Protein 5B0H (pdb70)

Sequence (266 aa):
GPWANICAGKSSNEIRTCDRHGCGQYSAQRSQRPHQGVDVLCSAGSTVYAPF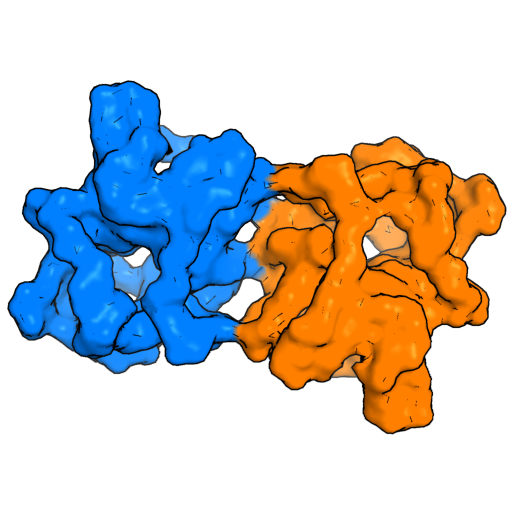TGMIVGQEKPYQNKNAINNGVRISGRGFCVKMFYIKPIKYKGPIKKGEKLGTLLPLQKVYPGIQSHVHIENCDSSDPTAYLGPWANICAGKSSNEIRTCDRHGCGQYSAQRSQRPHQGVDVLCSAGSTVYAPFTGMIVGQEKPYQNKNAINNGVRISGRGFCVKMFYIKPIKYKGPIKKGEKLGTLLPLQKVYPGIQSHVHIENCDSSDPTAYL

CATH classification: 2.70.70.10

Nearest PDB structures (foldseek):
  5b0h-assembly1_B  TM=1.002E+00  e=2.079E-26  Homo sapiens
  1qwy-assembly1_A  TM=6.256E-01  e=3.298E-04  Staphylococcus aureus subsp. aureus NCTC 8325
  4rnz-assembly1_A  TM=5.866E-01  e=7.724E-04  Helicobacter pylori 26695
  4rny-assembly1_A  TM=6.248E-01  e=7.060E-03  Helicobacter pylori 26695
  8kea-assembly1_C  TM=4.884E-01  e=1.852E-02  unclassified Caudoviricetes

InterPro domains:
  IPR008663 Leukocyte cell-derived chemotaxin 2 [PTHR11329] (1-151)
  IPR011055 Duplicated hybrid motif [G3DSA:2.70.70.10] (17-151)
  IPR016047 M23ase, beta-sheet core domain [PF01551] (52-140)
  IPR017381 Leukocyte cell-derived chemotaxin 2, chordata [PIRSF038085] (1-151)

Secondary structure (DSSP, 8-state):
--SPP-BTT-SS-PBP-EETTEE-STT---SSS---SEEEE--TT-EEE-SSSEEEEEE--S-SS--TT--EEEEEETTEEEEEESEEES-SSEEE-TTSEEEEE--HHHHSTTS--EEEEEETT----GGG-/--SPP-BTT-SS--B---BTTB--STT---SSS---SEEEE--TT-EEE-SSSEEEEEE--S-SS--TT--EEEEEETTEEEEEESEEES-SEEEE-TTSEEEEE--HHHHSTTSPPEEEEEETT----GGG-

Organism: Homo sapiens (NCBI:txid9606)

Structure (mmCIF, N/CA/C/O backbone):
data_5B0H
#
_entry.id   5B0H
#
_cell.length_a   59.415
_cell.length_b   63.514
_cell.length_c   63.976
_cell.angle_alpha   90.00
_cell.angle_beta   90.00
_cell.angle_gamma   90.00
#
_symmetry.space_group_name_H-M   'P 21 21 21'
#
loop_
_entity.id
_entity.type
_entity.pdbx_description
1 polymer 'Leukocyte cell-derived chemotaxin-2'
2 non-polymer 'ZINC ION'
3 non-polymer 'SULFATE ION'
4 water water
#
loop_
_atom_site.group_PDB
_atom_site.id
_atom_site.type_symbol
_atom_site.label_atom_id
_atom_site.label_alt_id
_atom_site.label_comp_id
_atom_site.label_asym_id
_atom_site.label_entity_id
_atom_site.label_seq_id
_atom_site.pdbx_PDB_ins_code
_atom_site.Cartn_x
_atom_site.Cartn_y
_atom_site.Cartn_z
_atom_site.occupancy
_atom_site.B_iso_or_equiv
_atom_site.auth_seq_id
_atom_site.auth_comp_id
_atom_site.auth_asym_id
_atom_site.auth_atom_id
_atom_site.pdbx_PDB_model_num
ATOM 1 N N . GLY A 1 3 ? 12.044 36.195 11.472 1.00 25.04 1 GLY A N 1
ATOM 2 C CA . GLY A 1 3 ? 11.162 37.132 10.742 1.00 20.20 1 GLY A CA 1
ATOM 3 C C . GLY A 1 3 ? 10.642 36.549 9.460 1.00 18.96 1 GLY A C 1
ATOM 4 O O . GLY A 1 3 ? 10.898 35.395 9.116 1.00 21.58 1 GLY A O 1
ATOM 5 N N . PRO A 1 4 ? 9.947 37.376 8.691 1.00 16.13 2 PRO A N 1
ATOM 6 C CA . PRO A 1 4 ? 9.232 36.939 7.539 1.00 16.19 2 PRO A CA 1
ATOM 7 C C . PRO A 1 4 ? 10.083 36.598 6.304 1.00 16.47 2 PRO A C 1
ATOM 8 O O . PRO A 1 4 ? 9.649 35.839 5.437 1.00 17.60 2 PRO A O 1
ATOM 12 N N . TRP A 1 5 ? 11.268 37.169 6.176 1.00 15.07 3 TRP A N 1
ATOM 13 C CA . TRP A 1 5 ? 11.995 36.961 4.930 1.00 14.03 3 TRP A CA 1
ATOM 14 C C . TRP A 1 5 ? 12.511 35.516 4.755 1.00 14.79 3 TRP A C 1
ATOM 15 O O . TRP A 1 5 ? 12.827 34.863 5.691 1.00 15.20 3 TRP A O 1
ATOM 26 N N . ALA A 1 6 ? 12.600 35.064 3.528 1.00 15.99 4 ALA A N 1
ATOM 27 C CA . ALA A 1 6 ? 13.270 33.796 3.191 1.00 16.63 4 ALA A CA 1
ATOM 28 C C . ALA A 1 6 ? 14.761 33.837 3.544 1.00 19.20 4 ALA A C 1
ATOM 29 O O . ALA A 1 6 ? 15.393 34.913 3.625 1.00 17.68 4 ALA A O 1
ATOM 31 N N . ASN A 1 7 ? 15.328 32.650 3.808 1.00 18.62 5 ASN A N 1
ATOM 32 C CA . ASN A 1 7 ? 16.776 32.555 3.918 1.00 19.64 5 ASN A CA 1
ATOM 33 C C . ASN A 1 7 ? 17.412 32.907 2.577 1.00 17.38 5 ASN A C 1
ATOM 34 O O . ASN A 1 7 ? 17.131 32.331 1.511 1.00 18.23 5 ASN A O 1
ATOM 39 N N . ILE A 1 8 ? 18.252 33.899 2.630 1.00 15.56 6 ILE A N 1
ATOM 40 C CA . ILE A 1 8 ? 18.782 34.564 1.485 1.00 16.77 6 ILE A CA 1
ATOM 41 C C . ILE A 1 8 ? 19.969 33.789 0.885 1.00 16.84 6 ILE A C 1
ATOM 42 O O . ILE A 1 8 ? 20.197 33.818 -0.286 1.00 18.11 6 ILE A O 1
ATOM 47 N N . CYS A 1 9 ? 20.735 33.106 1.696 1.00 20.25 7 CYS A N 1
ATOM 48 C CA . CYS A 1 9 ? 21.962 32.540 1.179 1.00 22.64 7 CYS A CA 1
ATOM 49 C C . CYS A 1 9 ? 21.875 31.042 1.043 1.00 25.00 7 CYS A C 1
ATOM 50 O O . CYS A 1 9 ? 21.608 30.350 2.045 1.00 24.22 7 CYS A O 1
ATOM 53 N N . ALA A 1 10 ? 22.132 30.562 -0.189 1.00 30.71 8 ALA A N 1
ATOM 54 C CA . ALA A 1 10 ? 21.982 29.128 -0.547 1.00 38.22 8 ALA A CA 1
ATOM 55 C C . ALA A 1 10 ? 22.443 28.130 0.541 1.00 43.30 8 ALA A C 1
ATOM 56 O O . ALA A 1 10 ? 21.745 27.148 0.825 1.00 49.50 8 ALA A O 1
ATOM 58 N N . GLY A 1 11 ? 23.577 28.380 1.172 1.00 44.44 9 GLY A N 1
ATOM 59 C CA . GLY A 1 11 ? 24.063 27.420 2.163 1.00 47.56 9 GLY A CA 1
ATOM 60 C C . GLY A 1 11 ? 23.557 27.501 3.577 1.00 48.97 9 GLY A C 1
ATOM 61 O O . GLY A 1 11 ? 24.163 26.891 4.476 1.00 50.62 9 GLY A O 1
ATOM 62 N N . LYS A 1 12 ? 22.468 28.231 3.814 1.00 54.31 10 LYS A N 1
ATOM 63 C CA . LYS A 1 12 ? 22.117 28.612 5.203 1.00 51.88 10 LYS A CA 1
ATOM 64 C C . LYS A 1 12 ? 20.734 28.150 5.696 1.00 49.64 10 LYS A C 1
ATOM 65 O O . LYS A 1 12 ? 19.776 28.069 4.926 1.00 44.85 10 LYS A O 1
ATOM 71 N N . SER A 1 13 ? 20.659 27.795 6.983 1.00 47.41 11 SER A N 1
ATOM 72 C CA . SER A 1 13 ? 19.377 27.424 7.610 1.00 46.07 11 SER A CA 1
ATOM 73 C C . SER A 1 13 ? 18.540 28.664 7.853 1.00 43.81 11 SER A C 1
ATOM 74 O O . SER A 1 13 ? 17.329 28.601 7.782 1.00 46.23 11 SER A O 1
ATOM 77 N N . SER A 1 14 ? 19.206 29.784 8.138 1.00 40.71 12 SER A N 1
ATOM 78 C CA . SER A 1 14 ? 18.563 31.043 8.483 1.00 40.90 12 SER A CA 1
ATOM 79 C C . SER A 1 14 ? 19.416 32.214 7.983 1.00 35.86 12 SER A C 1
ATOM 80 O O . SER A 1 14 ? 20.417 32.020 7.264 1.00 39.76 12 SER A O 1
ATOM 83 N N . ASN A 1 15 ? 18.995 33.417 8.335 1.00 28.55 13 ASN A N 1
ATOM 84 C CA . ASN A 1 15 ? 19.677 34.630 7.913 1.00 23.32 13 ASN A CA 1
ATOM 85 C C . ASN A 1 15 ? 20.559 35.132 9.060 1.00 24.03 13 ASN A C 1
ATOM 86 O O . ASN A 1 15 ? 20.207 36.048 9.758 1.00 28.34 13 ASN A O 1
ATOM 91 N N . GLU A 1 16 ? 21.734 34.552 9.230 1.00 22.68 14 GLU A N 1
ATOM 92 C CA . GLU A 1 16 ? 22.593 34.946 10.338 1.00 22.28 14 GLU A CA 1
ATOM 93 C C . GLU A 1 16 ? 23.365 36.183 9.971 1.00 18.50 14 GLU A C 1
ATOM 94 O O . GLU A 1 16 ? 23.701 36.376 8.828 1.00 17.34 14 GLU A O 1
ATOM 100 N N . ILE A 1 17 ? 23.631 37.024 10.955 1.00 15.74 15 ILE A N 1
ATOM 101 C CA . ILE A 1 17 ? 24.279 38.295 10.747 1.00 16.12 15 ILE A CA 1
ATOM 102 C C . ILE A 1 17 ? 25.807 38.313 11.077 1.00 16.62 15 ILE A C 1
ATOM 103 O O . ILE A 1 17 ? 26.267 37.724 12.079 1.00 14.90 15 ILE A O 1
ATOM 108 N N . ARG A 1 18 ? 26.574 39.005 10.221 1.00 14.42 16 ARG A N 1
ATOM 109 C CA . ARG A 1 18 ? 27.995 39.188 10.416 1.00 13.82 16 ARG A CA 1
ATOM 110 C C . ARG A 1 18 ? 28.265 39.815 11.790 1.00 15.94 16 ARG A C 1
ATOM 111 O O . ARG A 1 18 ? 27.634 40.795 12.205 1.00 15.46 16 ARG A O 1
ATOM 119 N N . THR A 1 19 ? 29.211 39.228 12.513 1.00 18.72 17 THR A N 1
ATOM 120 C CA . THR A 1 19 ? 29.605 39.786 13.788 1.00 18.19 17 THR A CA 1
ATOM 121 C C . THR A 1 19 ? 30.733 40.778 13.534 1.00 19.21 17 THR A C 1
ATOM 122 O O . THR A 1 19 ? 30.526 41.736 12.812 1.00 19.81 17 THR A O 1
ATOM 126 N N . CYS A 1 20 ? 31.910 40.546 14.131 1.00 18.17 18 CYS A N 1
ATOM 127 C CA . CYS A 1 20 ? 33.043 41.482 13.987 1.00 18.65 18 CYS A CA 1
ATOM 128 C C . CYS A 1 20 ? 34.265 40.746 13.468 1.00 16.43 18 CYS A C 1
ATOM 129 O O . CYS A 1 20 ? 34.565 39.633 13.891 1.00 18.62 18 CYS A O 1
ATOM 132 N N . ASP A 1 21 ? 34.861 41.300 12.425 1.00 16.78 19 ASP A N 1
ATOM 133 C CA . ASP A 1 21 ? 36.088 40.792 11.880 1.00 14.57 19 ASP A CA 1
ATOM 134 C C . ASP A 1 21 ? 37.097 41.942 11.765 1.00 14.60 19 ASP A C 1
ATOM 135 O O . ASP A 1 21 ? 36.796 43.071 12.201 1.00 16.67 19 ASP A O 1
ATOM 140 N N . ARG A 1 22 ? 38.252 41.696 11.151 1.00 15.43 20 ARG A N 1
ATOM 141 C CA . ARG A 1 22 ? 39.307 42.695 11.038 1.00 16.48 20 ARG A CA 1
ATOM 142 C C . ARG A 1 22 ? 38.900 43.965 10.246 1.00 15.61 20 ARG A C 1
ATOM 143 O O . ARG A 1 22 ? 39.505 45.014 10.400 1.00 14.38 20 ARG A O 1
ATOM 151 N N . HIS A 1 23 ? 37.883 43.853 9.381 1.00 14.87 21 HIS A N 1
ATOM 152 C CA . HIS A 1 23 ? 37.383 44.999 8.657 1.00 14.50 21 HIS A CA 1
ATOM 153 C C . HIS A 1 23 ? 36.313 45.861 9.349 1.00 16.84 21 HIS A C 1
ATOM 154 O O . HIS A 1 23 ? 36.160 47.027 8.979 1.00 17.48 21 HIS A O 1
ATOM 161 N N . GLY A 1 24 ? 35.580 45.270 10.285 1.00 18.10 22 GLY A N 1
ATOM 162 C CA . GLY A 1 24 ? 34.453 45.919 10.957 1.00 17.91 22 GLY A CA 1
ATOM 163 C C . GLY A 1 24 ? 33.392 44.916 11.403 1.00 16.63 22 GLY A C 1
ATOM 164 O O . GLY A 1 24 ? 33.630 43.697 11.397 1.00 16.05 22 GLY A O 1
ATOM 165 N N . CYS A 1 25 ? 32.211 45.438 11.793 1.00 16.08 23 CYS A N 1
ATOM 166 C CA . CYS A 1 25 ? 31.121 44.652 12.274 1.00 15.19 23 CYS A CA 1
ATOM 167 C C . CYS A 1 25 ? 29.864 44.767 11.371 1.00 14.29 23 CYS A C 1
ATOM 168 O O . CYS A 1 25 ? 29.675 45.744 10.668 1.00 13.75 23 CYS A O 1
ATOM 171 N N . GLY A 1 26 ? 29.020 43.764 11.414 1.00 14.33 24 GLY A N 1
ATOM 172 C CA . GLY A 1 26 ? 27.944 43.603 10.404 1.00 14.14 24 GLY A CA 1
ATOM 173 C C . GLY A 1 26 ? 26.567 44.095 10.803 1.00 14.87 24 GLY A C 1
ATOM 174 O O . GLY A 1 26 ? 25.651 44.081 10.010 1.00 12.03 24 GLY A O 1
ATOM 175 N N . GLN A 1 27 ? 26.389 44.442 12.078 1.00 15.89 25 GLN A N 1
ATOM 176 C CA . GLN A 1 27 ? 25.033 44.794 12.558 1.00 16.80 25 GLN A CA 1
ATOM 177 C C . GLN A 1 27 ? 24.619 46.141 12.026 1.00 14.49 25 GLN A C 1
ATOM 178 O O . GLN A 1 27 ? 25.459 47.004 11.667 1.00 12.04 25 GLN A O 1
ATOM 184 N N . TYR A 1 28 ? 23.294 46.381 12.007 1.00 13.54 26 TYR A N 1
ATOM 185 C CA . TYR A 1 28 ? 22.785 47.704 11.673 1.00 13.48 26 TYR A CA 1
ATOM 186 C C . TYR A 1 28 ? 23.399 48.734 12.591 1.00 13.97 26 TYR A C 1
ATOM 187 O O . TYR A 1 28 ? 23.519 48.484 13.770 1.00 15.57 26 TYR A O 1
ATOM 196 N N . SER A 1 29 ? 23.778 49.869 12.038 1.00 14.75 27 SER A N 1
ATOM 197 C CA . SER A 1 29 ? 24.417 51.016 12.695 1.00 15.76 27 SER A CA 1
ATOM 198 C C . SER A 1 29 ? 25.842 50.796 13.232 1.00 15.63 27 SER A C 1
ATOM 199 O O . SER A 1 29 ? 26.405 51.652 13.887 1.00 15.32 27 SER A O 1
ATOM 202 N N . ALA A 1 30 ? 26.414 49.638 12.950 1.00 15.86 28 ALA A N 1
ATOM 203 C CA . ALA A 1 30 ? 27.839 49.348 13.234 1.00 16.16 28 ALA A CA 1
ATOM 204 C C . ALA A 1 30 ? 28.759 50.519 12.845 1.00 14.99 28 ALA A C 1
ATOM 205 O O . ALA A 1 30 ? 28.510 51.333 11.948 1.00 14.38 28 ALA A O 1
ATOM 207 N N . GLN A 1 31 ? 29.815 50.643 13.627 1.00 17.13 29 GLN A N 1
ATOM 208 C CA . GLN A 1 31 ? 30.804 51.646 13.416 1.00 17.76 29 GLN A CA 1
ATOM 209 C C . GLN A 1 31 ? 31.422 51.508 12.009 1.00 18.72 29 GLN A C 1
ATOM 210 O O . GLN A 1 31 ? 31.727 50.401 11.570 1.00 17.25 29 GLN A O 1
ATOM 216 N N . ARG A 1 32 ? 31.417 52.627 11.289 1.00 18.14 30 ARG A N 1
ATOM 217 C CA . ARG A 1 32 ? 32.066 52.778 9.995 1.00 19.47 30 ARG A CA 1
ATOM 218 C C . ARG A 1 32 ? 32.764 54.119 10.041 1.00 21.04 30 ARG A C 1
ATOM 219 O O . ARG A 1 32 ? 32.466 54.924 10.906 1.00 23.09 30 ARG A O 1
ATOM 227 N N . SER A 1 33 ? 33.633 54.393 9.072 1.00 23.62 31 SER A N 1
ATOM 228 C CA . SER A 1 33 ? 34.300 55.678 9.011 1.00 23.91 31 SER A CA 1
ATOM 229 C C . SER A 1 33 ? 33.403 56.949 8.852 1.00 28.55 31 SER A C 1
ATOM 230 O O . SER A 1 33 ? 33.411 57.829 9.714 1.00 29.09 31 SER A O 1
ATOM 233 N N . GLN A 1 34 ? 32.669 57.207 7.806 1.00 29.71 32 GLN A N 1
ATOM 234 C CA . GLN A 1 34 ? 32.111 58.649 7.958 1.00 33.91 32 GLN A CA 1
ATOM 235 C C . GLN A 1 34 ? 30.818 58.678 8.850 1.00 32.42 32 GLN A C 1
ATOM 236 O O . GLN A 1 34 ? 30.414 59.674 9.492 1.00 31.71 32 GLN A O 1
ATOM 242 N N . ARG A 1 35 ? 30.161 57.544 8.850 1.00 29.02 33 ARG A N 1
ATOM 243 C CA . ARG A 1 35 ? 28.755 57.472 9.218 1.00 29.36 33 ARG A CA 1
ATOM 244 C C . ARG A 1 35 ? 28.491 56.012 9.517 1.00 23.86 33 ARG A C 1
ATOM 245 O O . ARG A 1 35 ? 29.175 55.135 8.966 1.00 21.64 33 ARG A O 1
ATOM 253 N N . PRO A 1 36 ? 27.463 55.724 10.336 1.00 19.28 34 PRO A N 1
ATOM 254 C CA . PRO A 1 36 ? 27.232 54.344 10.728 1.00 18.36 34 PRO A CA 1
ATOM 255 C C . PRO A 1 36 ? 26.805 53.486 9.558 1.00 15.11 34 PRO A C 1
ATOM 256 O O . PRO A 1 36 ? 26.284 53.992 8.540 1.00 15.42 34 PRO A O 1
ATOM 260 N N . HIS A 1 37 ? 27.032 52.193 9.706 1.00 14.46 35 HIS A N 1
ATOM 261 C CA . HIS A 1 37 ? 26.508 51.172 8.780 1.00 13.10 35 HIS A CA 1
ATOM 262 C C . HIS A 1 37 ? 24.997 51.333 8.573 1.00 13.20 35 HIS A C 1
ATOM 263 O O . HIS A 1 37 ? 24.249 51.281 9.542 1.00 11.91 35 HIS A O 1
ATOM 270 N N . GLN A 1 38 ? 24.563 51.458 7.310 1.00 13.80 36 GLN A N 1
ATOM 271 C CA . GLN A 1 38 ? 23.175 51.736 6.963 1.00 14.70 36 GLN A CA 1
ATOM 272 C C . GLN A 1 38 ? 22.317 50.479 6.666 1.00 12.27 36 GLN A C 1
ATOM 273 O O . GLN A 1 38 ? 21.166 50.588 6.376 1.00 12.65 36 GLN A O 1
ATOM 279 N N . GLY A 1 39 ? 22.913 49.296 6.697 1.00 11.30 37 GLY A N 1
ATOM 280 C CA . GLY A 1 39 ? 22.191 48.090 6.485 1.00 11.04 37 GLY A CA 1
ATOM 281 C C . GLY A 1 39 ? 22.646 47.015 7.410 1.00 11.62 37 GLY A C 1
ATOM 282 O O . GLY A 1 39 ? 23.171 47.310 8.506 1.00 12.53 37 GLY A O 1
ATOM 283 N N . VAL A 1 40 ? 22.370 45.781 7.029 1.00 11.07 38 VAL A N 1
ATOM 284 C CA . VAL A 1 40 ? 22.764 44.614 7.806 1.00 12.47 38 VAL A CA 1
ATOM 285 C C . VAL A 1 40 ? 23.483 43.641 6.885 1.00 12.12 38 VAL A C 1
ATOM 286 O O . VAL A 1 40 ? 23.096 43.443 5.763 1.00 13.26 38 VAL A O 1
ATOM 290 N N . ASP A 1 41 ? 24.562 43.054 7.385 1.00 11.95 39 ASP A N 1
ATOM 291 C CA . ASP A 1 41 ? 25.371 42.125 6.622 1.00 11.08 39 ASP A CA 1
ATOM 292 C C . ASP A 1 41 ? 25.000 40.699 6.989 1.00 11.93 39 ASP A C 1
ATOM 293 O O . ASP A 1 41 ? 25.255 40.248 8.133 1.00 11.76 39 ASP A O 1
ATOM 298 N N . VAL A 1 42 ? 24.345 40.009 6.032 1.00 12.22 40 VAL A N 1
ATOM 299 C CA . VAL A 1 42 ? 23.843 38.695 6.181 1.00 12.10 40 VAL A CA 1
ATOM 300 C C . VAL A 1 42 ? 24.882 37.672 5.686 1.00 12.35 40 VAL A C 1
ATOM 301 O O . VAL A 1 42 ? 25.260 37.671 4.496 1.00 12.31 40 VAL A O 1
ATOM 305 N N . LEU A 1 43 ? 25.336 36.818 6.577 1.00 13.42 41 LEU A N 1
ATOM 306 C CA . LEU A 1 43 ? 26.376 35.806 6.207 1.00 14.19 41 LEU A CA 1
ATOM 307 C C . LEU A 1 43 ? 26.040 34.989 4.960 1.00 13.60 41 LEU A C 1
ATOM 308 O O . LEU A 1 43 ? 24.928 34.516 4.780 1.00 12.69 41 LEU A O 1
ATOM 313 N N . CYS A 1 44 ? 27.032 34.833 4.068 1.00 14.20 42 CYS A N 1
ATOM 314 C CA . CYS A 1 44 ? 26.829 34.175 2.796 1.00 15.57 42 CYS A CA 1
ATOM 315 C C . CYS A 1 44 ? 28.224 33.919 2.167 1.00 14.60 42 CYS A C 1
ATOM 316 O O . CYS A 1 44 ? 29.028 34.814 2.078 1.00 14.19 42 CYS A O 1
ATOM 319 N N . SER A 1 45 ? 28.466 32.715 1.678 1.00 13.73 43 SER A N 1
ATOM 320 C CA . SER A 1 45 ? 29.770 32.349 1.120 1.00 12.93 43 SER A CA 1
ATOM 321 C C . SER A 1 45 ? 29.942 32.895 -0.304 1.00 13.08 43 SER A C 1
ATOM 322 O O . SER A 1 45 ? 29.027 32.813 -1.136 1.00 12.81 43 SER A O 1
ATOM 325 N N . ALA A 1 46 ? 31.099 33.498 -0.585 1.00 13.25 44 ALA A N 1
ATOM 326 C CA . ALA A 1 46 ? 31.398 33.967 -1.933 1.00 15.21 44 ALA A CA 1
ATOM 327 C C . ALA A 1 46 ? 31.130 32.878 -2.995 1.00 16.81 44 ALA A C 1
ATOM 328 O O . ALA A 1 46 ? 31.504 31.726 -2.814 1.00 18.02 44 ALA A O 1
ATOM 330 N N . GLY A 1 47 ? 30.497 33.253 -4.105 1.00 15.51 45 GLY A N 1
ATOM 331 C CA . GLY A 1 47 ? 30.085 32.337 -5.129 1.00 17.63 45 GLY A CA 1
ATOM 332 C C . GLY A 1 47 ? 28.738 31.665 -4.971 1.00 18.31 45 GLY A C 1
ATOM 333 O O . GLY A 1 47 ? 28.248 31.019 -5.910 1.00 17.92 45 GLY A O 1
ATOM 334 N N . SER A 1 48 ? 28.114 31.812 -3.789 1.00 18.41 46 SER A N 1
ATOM 335 C CA . SER A 1 48 ? 26.852 31.153 -3.503 1.00 19.39 46 SER A CA 1
ATOM 336 C C . SER A 1 48 ? 25.692 31.773 -4.244 1.00 18.67 46 SER A C 1
ATOM 337 O O . SER A 1 48 ? 25.658 32.991 -4.520 1.00 19.45 46 SER A O 1
ATOM 340 N N . THR A 1 49 ? 24.704 30.938 -4.545 1.00 18.31 47 THR A N 1
ATOM 341 C CA . THR A 1 49 ? 23.404 31.403 -4.979 1.00 17.88 47 THR A CA 1
ATOM 342 C C . THR A 1 49 ? 22.704 32.181 -3.850 1.00 17.83 47 THR A C 1
ATOM 343 O O . THR A 1 49 ? 22.698 31.774 -2.711 1.00 19.93 47 THR A O 1
ATOM 347 N N . VAL A 1 50 ? 22.140 33.342 -4.211 1.00 19.22 48 VAL A N 1
ATOM 348 C CA . VAL A 1 50 ? 21.346 34.163 -3.287 1.00 17.38 48 VAL A CA 1
ATOM 349 C C . VAL A 1 50 ? 19.891 34.120 -3.783 1.00 16.72 48 VAL A C 1
ATOM 350 O O . VAL A 1 50 ? 19.609 34.090 -4.957 1.00 16.38 48 VAL A O 1
ATOM 354 N N . TYR A 1 51 ? 18.975 34.081 -2.843 1.00 18.65 49 TYR A N 1
ATOM 355 C CA . TYR A 1 51 ? 17.567 33.979 -3.142 1.00 18.20 49 TYR A CA 1
ATOM 356 C C . TYR A 1 51 ? 16.789 35.188 -2.623 1.00 18.19 49 TYR A C 1
ATOM 357 O O . TYR A 1 51 ? 17.196 35.837 -1.628 1.00 17.27 49 TYR A O 1
ATOM 366 N N . ALA A 1 52 ? 15.696 35.496 -3.315 1.00 16.05 50 ALA A N 1
ATOM 367 C CA . ALA A 1 52 ? 14.868 36.634 -2.956 1.00 15.52 50 ALA A CA 1
ATOM 368 C C . ALA A 1 52 ? 14.280 36.510 -1.539 1.00 15.37 50 ALA A C 1
ATOM 369 O O . ALA A 1 52 ? 13.626 35.515 -1.212 1.00 14.42 50 ALA A O 1
ATOM 371 N N . PRO A 1 53 ? 14.453 37.574 -0.707 1.00 12.53 51 PRO A N 1
ATOM 372 C CA . PRO A 1 53 ? 13.862 37.489 0.652 1.00 12.08 51 PRO A CA 1
ATOM 373 C C . PRO A 1 53 ? 12.351 37.523 0.665 1.00 11.76 51 PRO A C 1
ATOM 374 O O . PRO A 1 53 ? 11.760 36.983 1.615 1.00 13.93 51 PRO A O 1
ATOM 378 N N . PHE A 1 54 ? 11.752 38.103 -0.360 1.00 12.39 52 PHE A N 1
ATOM 379 C CA . PHE A 1 54 ? 10.272 38.311 -0.445 1.00 12.50 52 PHE A CA 1
ATOM 380 C C . PHE A 1 54 ? 9.828 38.424 -1.874 1.00 12.95 52 PHE A C 1
ATOM 381 O O . PHE A 1 54 ? 10.647 38.637 -2.793 1.00 11.27 52 PHE A O 1
ATOM 389 N N . THR A 1 55 ? 8.502 38.256 -2.084 1.00 13.15 53 THR A N 1
ATOM 390 C CA . THR A 1 55 ? 7.922 38.382 -3.383 1.00 13.44 53 THR A CA 1
ATOM 391 C C . THR A 1 55 ? 7.741 39.839 -3.757 1.00 13.73 53 THR A C 1
ATOM 392 O O . THR A 1 55 ? 7.212 40.611 -2.979 1.00 13.22 53 THR A O 1
ATOM 396 N N . GLY A 1 56 ? 8.151 40.206 -4.961 1.00 13.54 54 GLY A N 1
ATOM 397 C CA . GLY A 1 56 ? 8.004 41.574 -5.441 1.00 13.46 54 GLY A CA 1
ATOM 398 C C . GLY A 1 56 ? 8.607 41.812 -6.789 1.00 14.41 54 GLY A C 1
ATOM 399 O O . GLY A 1 56 ? 8.746 40.888 -7.585 1.00 16.42 54 GLY A O 1
ATOM 400 N N . MET A 1 57 ? 8.967 43.043 -7.063 1.00 15.03 55 MET A N 1
ATOM 401 C CA . MET A 1 57 ? 9.451 43.432 -8.389 1.00 16.92 55 MET A CA 1
ATOM 402 C C . MET A 1 57 ? 10.890 43.913 -8.196 1.00 16.03 55 MET A C 1
ATOM 403 O O . MET A 1 57 ? 11.163 44.732 -7.303 1.00 14.38 55 MET A O 1
ATOM 408 N N . ILE A 1 58 ? 11.820 43.372 -8.976 1.00 15.26 56 ILE A N 1
ATOM 409 C CA . ILE A 1 58 ? 13.144 44.002 -9.096 1.00 14.31 56 ILE A CA 1
ATOM 410 C C . ILE A 1 58 ? 12.974 45.310 -9.812 1.00 14.59 56 ILE A C 1
ATOM 411 O O . ILE A 1 58 ? 12.614 45.328 -11.002 1.00 15.62 56 ILE A O 1
ATOM 416 N N . VAL A 1 59 ? 13.326 46.399 -9.115 1.00 13.49 57 VAL A N 1
ATOM 417 C CA . VAL A 1 59 ? 13.114 47.762 -9.509 1.00 16.36 57 VAL A CA 1
ATOM 418 C C . VAL A 1 59 ? 14.236 48.263 -10.468 1.00 16.27 57 VAL A C 1
ATOM 419 O O . VAL A 1 59 ? 14.015 49.071 -11.366 1.00 14.35 57 VAL A O 1
ATOM 423 N N . GLY A 1 60 ? 15.450 47.780 -10.276 1.00 14.14 58 GLY A N 1
ATOM 424 C CA . GLY A 1 60 ? 16.584 48.300 -11.017 1.00 14.46 58 GLY A CA 1
ATOM 425 C C . GLY A 1 60 ? 17.882 47.794 -10.462 1.00 15.01 58 GLY A C 1
ATOM 426 O O . GLY A 1 60 ? 17.928 47.348 -9.310 1.00 14.08 58 GLY A O 1
ATOM 427 N N . GLN A 1 61 ? 18.942 47.894 -11.263 1.00 14.25 59 GLN A N 1
ATOM 428 C CA . GLN A 1 61 ? 20.296 47.683 -10.743 1.00 15.08 59 GLN A CA 1
ATOM 429 C C . GLN A 1 61 ? 20.575 48.758 -9.696 1.00 13.34 59 GLN A C 1
ATOM 430 O O . GLN A 1 61 ? 20.146 49.890 -9.822 1.00 12.61 59 GLN A O 1
ATOM 436 N N . GLU A 1 62 ? 21.283 48.399 -8.636 1.00 13.01 60 GLU A N 1
ATOM 437 C CA . GLU A 1 62 ? 21.721 49.376 -7.707 1.00 13.43 60 GLU A CA 1
ATOM 438 C C . GLU A 1 62 ? 23.081 48.952 -7.210 1.00 12.86 60 GLU A C 1
ATOM 439 O O . GLU A 1 62 ? 23.208 47.973 -6.496 1.00 9.25 60 GLU A O 1
ATOM 445 N N . LYS A 1 63 ? 24.098 49.722 -7.588 1.00 13.42 61 LYS A N 1
ATOM 446 C CA . LYS A 1 63 ? 25.486 49.338 -7.212 1.00 14.39 61 LYS A CA 1
ATOM 447 C C . LYS A 1 63 ? 25.851 49.902 -5.873 1.00 12.67 61 LYS A C 1
ATOM 448 O O . LYS A 1 63 ? 25.477 51.014 -5.570 1.00 12.12 61 LYS A O 1
ATOM 454 N N . PRO A 1 64 ? 26.653 49.159 -5.081 1.00 12.16 62 PRO A N 1
ATOM 455 C CA . PRO A 1 64 ? 27.039 49.731 -3.815 1.00 13.05 62 PRO A CA 1
ATOM 456 C C . PRO A 1 64 ? 28.041 50.913 -3.925 1.00 13.22 62 PRO A C 1
ATOM 457 O O . PRO A 1 64 ? 28.063 51.732 -3.054 1.00 12.26 62 PRO A O 1
ATOM 461 N N . TYR A 1 65 ? 28.865 50.938 -4.956 1.00 14.03 63 TYR A N 1
ATOM 462 C CA . TYR A 1 65 ? 29.967 51.892 -5.029 1.00 14.83 63 TYR A CA 1
ATOM 463 C C . TYR A 1 65 ? 29.950 52.747 -6.319 1.00 16.38 63 TYR A C 1
ATOM 464 O O . TYR A 1 65 ? 29.481 52.320 -7.391 1.00 15.21 63 TYR A O 1
ATOM 473 N N . GLN A 1 66 ? 30.555 53.930 -6.201 1.00 16.70 64 GLN A N 1
ATOM 474 C CA . GLN A 1 66 ? 30.800 54.810 -7.322 1.00 19.98 64 GLN A CA 1
ATOM 475 C C . GLN A 1 66 ? 31.921 54.375 -8.282 1.00 22.86 64 GLN A C 1
ATOM 476 O O . GLN A 1 66 ? 31.996 54.825 -9.415 1.00 23.06 64 GLN A O 1
ATOM 482 N N . ASN A 1 67 ? 32.745 53.441 -7.846 1.00 20.93 65 ASN A N 1
ATOM 483 C CA . ASN A 1 67 ? 33.887 52.985 -8.629 1.00 21.88 65 ASN A CA 1
ATOM 484 C C . ASN A 1 67 ? 33.902 51.491 -8.803 1.00 19.56 65 ASN A C 1
ATOM 485 O O . ASN A 1 67 ? 33.405 50.770 -7.931 1.00 20.55 65 ASN A O 1
ATOM 490 N N . LYS A 1 68 ? 34.534 51.051 -9.877 1.00 19.23 66 LYS A N 1
ATOM 491 C CA . LYS A 1 68 ? 34.595 49.632 -10.241 1.00 21.10 66 LYS A CA 1
ATOM 492 C C . LYS A 1 68 ? 35.448 48.817 -9.250 1.00 19.48 66 LYS A C 1
ATOM 493 O O . LYS A 1 68 ? 36.574 49.242 -8.884 1.00 18.79 66 LYS A O 1
ATOM 499 N N . ASN A 1 69 ? 34.893 47.677 -8.834 1.00 15.50 67 ASN A N 1
ATOM 500 C CA . ASN A 1 69 ? 35.623 46.608 -8.097 1.00 14.81 67 ASN A CA 1
ATOM 501 C C . ASN A 1 69 ? 34.912 45.297 -8.333 1.00 14.77 67 ASN A C 1
ATOM 502 O O . ASN A 1 69 ? 33.828 45.295 -8.959 1.00 16.54 67 ASN A O 1
ATOM 507 N N . ALA A 1 70 ? 35.457 44.193 -7.839 1.00 13.40 68 ALA A N 1
ATOM 508 C CA . ALA A 1 70 ? 34.936 42.872 -8.100 1.00 12.39 68 ALA A CA 1
ATOM 509 C C . ALA A 1 70 ? 33.528 42.586 -7.538 1.00 11.06 68 ALA A C 1
ATOM 510 O O . ALA A 1 70 ? 32.878 41.626 -7.962 1.00 11.10 68 ALA A O 1
ATOM 512 N N . ILE A 1 71 ? 33.057 43.414 -6.625 1.00 11.14 69 ILE A N 1
ATOM 513 C CA . ILE A 1 71 ? 31.786 43.166 -5.934 1.00 10.40 69 ILE A CA 1
ATOM 514 C C . ILE A 1 71 ? 30.710 44.255 -6.187 1.00 11.08 69 ILE A C 1
ATOM 515 O O . ILE A 1 71 ? 29.644 44.309 -5.483 1.00 10.07 69 ILE A O 1
ATOM 520 N N . ASN A 1 72 ? 30.948 45.114 -7.193 1.00 11.49 70 ASN A N 1
ATOM 521 C CA . ASN A 1 72 ? 30.150 46.304 -7.357 1.00 11.03 70 ASN A CA 1
ATOM 522 C C . ASN A 1 72 ? 28.876 46.051 -8.232 1.00 11.55 70 ASN A C 1
ATOM 523 O O . ASN A 1 72 ? 28.757 46.516 -9.392 1.00 11.50 70 ASN A O 1
ATOM 528 N N . ASN A 1 73 ? 27.952 45.274 -7.697 1.00 10.41 71 ASN A N 1
ATOM 529 C CA . ASN A 1 73 ? 26.704 45.078 -8.359 1.00 11.37 71 ASN A CA 1
ATOM 530 C C . ASN A 1 73 ? 25.665 44.861 -7.246 1.00 11.20 71 ASN A C 1
ATOM 531 O O . ASN A 1 73 ? 26.022 44.659 -6.082 1.00 11.53 71 ASN A O 1
ATOM 536 N N . GLY A 1 74 ? 24.414 44.957 -7.634 1.00 10.05 72 GLY A N 1
ATOM 537 C CA . GLY A 1 74 ? 23.308 44.722 -6.76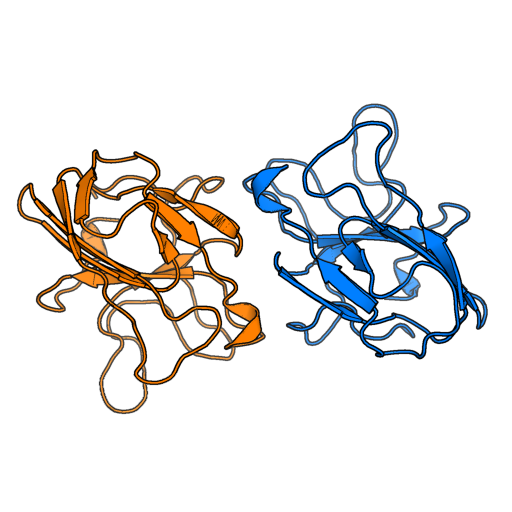7 1.00 10.63 72 GLY A CA 1
ATOM 538 C C . GLY A 1 74 ? 22.010 45.162 -7.369 1.00 10.74 72 GLY A C 1
ATOM 539 O O . GLY A 1 74 ? 21.969 45.618 -8.546 1.00 11.70 72 GLY A O 1
ATOM 540 N N . VAL A 1 75 ? 20.939 45.078 -6.573 1.00 11.49 73 VAL A N 1
ATOM 541 C CA . VAL A 1 75 ? 19.591 45.454 -7.060 1.00 11.37 73 VAL A CA 1
ATOM 542 C C . VAL A 1 75 ? 18.753 46.044 -5.964 1.00 10.85 73 VAL A C 1
ATOM 543 O O . VAL A 1 75 ? 19.052 45.866 -4.801 1.00 10.26 73 VAL A O 1
ATOM 547 N N . ARG A 1 76 ? 17.691 46.726 -6.391 1.00 10.11 74 ARG A N 1
ATOM 548 C CA . ARG A 1 76 ? 16.619 47.191 -5.543 1.00 10.39 74 ARG A CA 1
ATOM 549 C C . ARG A 1 76 ? 15.392 46.359 -5.858 1.00 9.82 74 ARG A C 1
ATOM 550 O O . ARG A 1 76 ? 15.113 46.081 -7.019 1.00 9.39 74 ARG A O 1
ATOM 558 N N . ILE A 1 77 ? 14.709 45.902 -4.818 1.00 10.78 75 ILE A N 1
ATOM 559 C CA . ILE A 1 77 ? 13.499 45.106 -4.940 1.00 10.25 75 ILE A CA 1
ATOM 560 C C . ILE A 1 77 ? 12.432 45.628 -3.984 1.00 10.68 75 ILE A C 1
ATOM 561 O O . ILE A 1 77 ? 12.736 46.036 -2.846 1.00 9.85 75 ILE A O 1
ATOM 566 N N . SER A 1 78 ? 11.196 45.689 -4.459 1.00 11.06 76 SER A N 1
ATOM 567 C CA . SER A 1 78 ? 10.087 46.185 -3.681 1.00 11.31 76 SER A CA 1
ATOM 568 C C . SER A 1 78 ? 8.854 45.369 -3.908 1.00 11.38 76 SER A C 1
ATOM 569 O O . SER A 1 78 ? 8.600 44.898 -5.034 1.00 10.84 76 SER A O 1
ATOM 572 N N . GLY A 1 79 ? 8.055 45.241 -2.848 1.00 12.04 77 GLY A N 1
ATOM 573 C CA . GLY A 1 79 ? 6.818 44.537 -2.910 1.00 12.61 77 GLY A CA 1
ATOM 574 C C . GLY A 1 79 ? 6.401 43.992 -1.580 1.00 13.43 77 GLY A C 1
ATOM 575 O O . GLY A 1 79 ? 7.199 43.882 -0.630 1.00 12.64 77 GLY A O 1
ATOM 576 N N . ARG A 1 80 ? 5.108 43.708 -1.456 1.00 13.46 78 ARG A N 1
ATOM 577 C CA . ARG A 1 80 ? 4.623 43.073 -0.229 1.00 15.68 78 ARG A CA 1
ATOM 578 C C . ARG A 1 80 ? 4.946 43.885 1.042 1.00 15.19 78 ARG A C 1
ATOM 579 O O . ARG A 1 80 ? 5.061 43.342 2.117 1.00 15.08 78 ARG A O 1
ATOM 587 N N . GLY A 1 81 ? 5.089 45.199 0.923 1.00 13.32 79 GLY A N 1
ATOM 588 C CA . GLY A 1 81 ? 5.346 45.991 2.107 1.00 13.80 79 GLY A CA 1
ATOM 589 C C . GLY A 1 81 ? 6.832 46.204 2.393 1.00 12.94 79 GLY A C 1
ATOM 590 O O . GLY A 1 81 ? 7.136 46.841 3.360 1.00 13.61 79 GLY A O 1
ATOM 591 N N . PHE A 1 82 ? 7.719 45.689 1.508 1.00 12.60 80 PHE A N 1
ATOM 592 C CA . PHE A 1 82 ? 9.195 45.715 1.694 1.00 11.22 80 PHE A CA 1
ATOM 593 C C . PHE A 1 82 ? 9.840 46.438 0.519 1.00 11.40 80 PHE A C 1
ATOM 594 O O . PHE A 1 82 ? 9.285 46.478 -0.619 1.00 11.22 80 PHE A O 1
ATOM 602 N N . CYS A 1 83 ? 10.940 47.102 0.809 1.00 11.23 81 CYS A N 1
ATOM 603 C CA . CYS A 1 83 ? 11.775 47.721 -0.225 1.00 11.63 81 CYS A CA 1
ATOM 604 C C . CYS A 1 83 ? 13.205 47.663 0.263 1.00 10.49 81 CYS A C 1
ATOM 605 O O . CYS A 1 83 ? 13.541 48.267 1.323 1.00 9.93 81 CYS A O 1
ATOM 608 N N . VAL A 1 84 ? 14.029 46.874 -0.456 1.00 10.59 82 VAL A N 1
ATOM 609 C CA . VAL A 1 84 ? 15.420 46.656 -0.068 1.00 10.39 82 VAL A CA 1
ATOM 610 C C . VAL A 1 84 ? 16.380 46.939 -1.206 1.00 10.82 82 VAL A C 1
ATOM 611 O O . VAL A 1 84 ? 15.979 46.867 -2.391 1.00 10.19 82 VAL A O 1
ATOM 615 N N . LYS A 1 85 ? 17.604 47.303 -0.841 1.00 10.26 83 LYS A N 1
ATOM 616 C CA . LYS A 1 85 ? 18.773 47.268 -1.745 1.00 10.79 83 LYS A CA 1
ATOM 617 C C . LYS A 1 85 ? 19.627 46.099 -1.259 1.00 10.33 83 LYS A C 1
ATOM 618 O O . LYS A 1 85 ? 19.868 45.941 -0.042 1.00 9.19 83 LYS A O 1
ATOM 624 N N . MET A 1 86 ? 20.070 45.266 -2.188 1.00 10.49 84 MET A N 1
ATOM 625 C CA . MET A 1 86 ? 20.897 44.104 -1.905 1.00 9.58 84 MET A CA 1
ATOM 626 C C . MET A 1 86 ? 22.192 44.216 -2.751 1.00 9.67 84 MET A C 1
ATOM 627 O O . MET A 1 86 ? 22.125 44.285 -3.976 1.00 9.84 84 MET A O 1
ATOM 632 N N . PHE A 1 87 ? 23.340 44.334 -2.072 1.00 10.36 85 PHE A N 1
ATOM 633 C CA . PHE A 1 87 ? 24.627 44.568 -2.705 1.00 10.54 85 PHE A CA 1
ATOM 634 C C . PHE A 1 87 ? 25.568 43.325 -2.676 1.00 10.35 85 PHE A C 1
ATOM 635 O O . PHE A 1 87 ? 25.457 42.536 -1.765 1.00 10.42 85 PHE A O 1
ATOM 643 N N . TYR A 1 88 ? 26.459 43.215 -3.669 1.00 9.61 86 TYR A N 1
ATOM 644 C CA . TYR A 1 88 ? 27.541 42.244 -3.832 1.00 9.91 86 TYR A CA 1
ATOM 645 C C . TYR A 1 88 ? 27.079 40.984 -4.525 1.00 11.44 86 TYR A C 1
ATOM 646 O O . TYR A 1 88 ? 27.692 39.945 -4.386 1.00 11.42 86 TYR A O 1
ATOM 655 N N . ILE A 1 89 ? 26.022 41.153 -5.331 1.00 13.15 87 ILE A N 1
ATOM 656 C CA . ILE A 1 89 ? 25.372 40.101 -6.092 1.00 14.19 87 ILE A CA 1
ATOM 657 C C . ILE A 1 89 ? 25.358 40.416 -7.574 1.00 13.84 87 ILE A C 1
ATOM 658 O O . ILE A 1 89 ? 25.064 41.497 -7.974 1.00 13.61 87 ILE A O 1
ATOM 663 N N . LYS A 1 90 ? 25.655 39.417 -8.404 1.00 15.64 88 LYS A N 1
ATOM 664 C CA . LYS A 1 90 ? 25.365 39.541 -9.809 1.00 17.70 88 LYS A CA 1
ATOM 665 C C . LYS A 1 90 ? 23.964 38.944 -9.968 1.00 17.13 88 LYS A C 1
ATOM 666 O O . LYS A 1 90 ? 23.787 37.766 -9.738 1.00 15.01 88 LYS A O 1
ATOM 672 N N . PRO A 1 91 ? 22.991 39.769 -10.355 1.00 18.08 89 PRO A N 1
ATOM 673 C CA . PRO A 1 91 ? 21.637 39.246 -10.431 1.00 19.16 89 PRO A CA 1
ATOM 674 C C . PRO A 1 91 ? 21.341 38.594 -11.771 1.00 19.55 89 PRO A C 1
ATOM 675 O O . PRO A 1 91 ? 22.035 38.848 -12.733 1.00 20.06 89 PRO A O 1
ATOM 679 N N . ILE A 1 92 ? 20.270 37.809 -11.791 1.00 25.51 90 ILE A N 1
ATOM 680 C CA . ILE A 1 92 ? 19.701 37.215 -13.024 1.00 24.35 90 ILE A CA 1
ATOM 681 C C . ILE A 1 92 ? 19.153 38.243 -13.974 1.00 25.57 90 ILE A C 1
ATOM 682 O O . ILE A 1 92 ? 19.197 38.073 -15.205 1.00 21.52 90 ILE A O 1
ATOM 687 N N . LYS A 1 93 ? 18.630 39.335 -13.430 1.00 20.83 91 LYS A N 1
ATOM 688 C CA . LYS A 1 93 ? 18.018 40.352 -14.237 1.00 21.78 91 LYS A CA 1
ATOM 689 C C . LYS A 1 93 ? 17.911 41.582 -13.382 1.00 19.99 91 LYS A C 1
ATOM 690 O O . LYS A 1 93 ? 18.020 41.471 -12.146 1.00 22.92 91 LYS A O 1
ATOM 696 N N . TYR A 1 94 ? 17.786 42.748 -14.013 1.00 21.14 92 TYR A N 1
ATOM 697 C CA . TYR A 1 94 ? 17.796 44.018 -13.296 1.00 22.09 92 TYR A CA 1
ATOM 698 C C . TYR A 1 94 ? 16.399 44.617 -13.161 1.00 22.64 92 TYR A C 1
ATOM 699 O O . TYR A 1 94 ? 16.247 45.658 -12.563 1.00 20.79 92 TYR A O 1
ATOM 708 N N . LYS A 1 95 ? 15.401 43.977 -13.745 1.00 22.23 93 LYS A N 1
ATOM 709 C CA . LYS A 1 95 ? 14.004 44.440 -13.657 1.00 22.39 93 LYS A CA 1
ATOM 710 C C . LYS A 1 95 ? 13.087 43.215 -13.836 1.00 21.93 93 LYS A C 1
ATOM 711 O O . LYS A 1 95 ? 13.502 42.221 -14.369 1.00 26.06 93 LYS A O 1
ATOM 717 N N . GLY A 1 96 ? 11.875 43.269 -13.293 1.00 19.73 94 GLY A N 1
ATOM 718 C CA . GLY A 1 96 ? 10.896 42.209 -13.459 1.00 20.95 94 GLY A CA 1
ATOM 719 C C . GLY A 1 96 ? 10.473 41.554 -12.178 1.00 18.14 94 GLY A C 1
ATOM 720 O O . GLY A 1 96 ? 11.131 41.758 -11.123 1.00 19.45 94 GLY A O 1
ATOM 721 N N . PRO A 1 97 ? 9.434 40.687 -12.238 1.00 19.12 95 PRO A N 1
ATOM 722 C CA . PRO A 1 97 ? 8.932 39.988 -11.038 1.00 19.15 95 PRO A CA 1
ATOM 723 C C . PRO A 1 97 ? 9.845 38.921 -10.452 1.00 18.95 95 PRO A C 1
ATOM 724 O O . PRO A 1 97 ? 10.553 38.194 -11.185 1.00 18.16 95 PRO A O 1
ATOM 728 N N . ILE A 1 98 ? 9.817 38.792 -9.138 1.00 17.29 96 ILE A N 1
ATOM 729 C CA . ILE A 1 98 ? 10.574 37.771 -8.426 1.00 19.52 96 ILE A CA 1
ATOM 730 C C . ILE A 1 98 ? 9.749 37.230 -7.302 1.00 18.90 96 ILE A C 1
ATOM 731 O O . ILE A 1 98 ? 8.969 37.961 -6.717 1.00 20.62 96 ILE A O 1
ATOM 736 N N . LYS A 1 99 ? 9.907 35.947 -6.990 1.00 20.72 97 LYS A N 1
ATOM 737 C CA . LYS A 1 99 ? 9.145 35.331 -5.896 1.00 21.58 97 LYS A CA 1
ATOM 738 C C . LYS A 1 99 ? 10.019 35.063 -4.682 1.00 19.36 97 LYS A C 1
ATOM 739 O O . LYS A 1 99 ? 11.205 34.736 -4.781 1.00 19.73 97 LYS A O 1
ATOM 745 N N . LYS A 1 100 ? 9.443 35.190 -3.517 1.00 17.69 98 LYS A N 1
ATOM 746 C CA . LYS A 1 100 ? 10.112 34.759 -2.297 1.00 18.69 98 LYS A CA 1
ATOM 747 C C . LYS A 1 100 ? 10.822 33.423 -2.500 1.00 22.06 98 LYS A C 1
ATOM 748 O O . LYS A 1 100 ? 10.202 32.460 -2.985 1.00 19.18 98 LYS A O 1
ATOM 754 N N . GLY A 1 101 ? 12.101 33.359 -2.097 1.00 23.27 99 GLY A N 1
ATOM 755 C CA . GLY A 1 101 ? 12.930 32.142 -2.265 1.00 21.76 99 GLY A CA 1
ATOM 756 C C . GLY A 1 101 ? 13.349 31.801 -3.681 1.00 20.91 99 GLY A C 1
ATOM 757 O O . GLY A 1 101 ? 14.063 30.820 -3.883 1.00 24.65 99 GLY A O 1
ATOM 758 N N . GLU A 1 102 ? 12.949 32.576 -4.687 1.00 20.33 100 GLU A N 1
ATOM 759 C CA . GLU A 1 102 ? 13.451 32.379 -6.049 1.00 20.08 100 GLU A CA 1
ATOM 760 C C . GLU A 1 102 ? 14.951 32.785 -6.204 1.00 22.48 100 GLU A C 1
ATOM 761 O O . GLU A 1 102 ? 15.397 33.741 -5.575 1.00 20.27 100 GLU A O 1
ATOM 767 N N . LYS A 1 103 ? 15.707 32.091 -7.072 1.00 22.02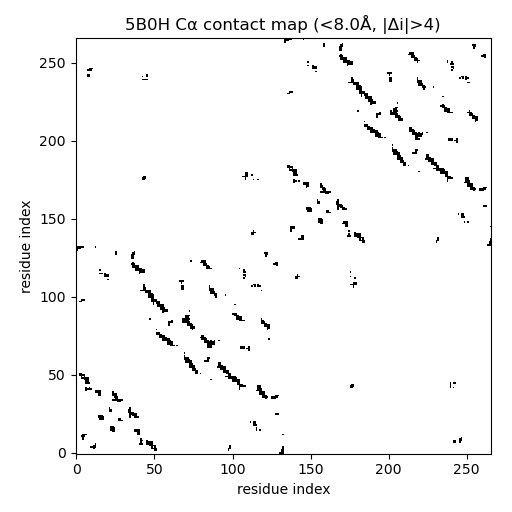 101 LYS A N 1
ATOM 768 C CA . LYS A 1 103 ? 17.082 32.495 -7.380 1.00 20.17 101 LYS A CA 1
ATOM 769 C C . LYS A 1 103 ? 17.121 33.932 -7.857 1.00 18.13 101 LYS A C 1
ATOM 770 O O . LYS A 1 103 ? 16.462 34.322 -8.811 1.00 18.20 101 LYS A O 1
ATOM 776 N N . LEU A 1 104 ? 17.911 34.742 -7.133 1.00 17.76 102 LEU A N 1
ATOM 777 C CA . LEU A 1 104 ? 18.076 36.137 -7.412 1.00 16.62 102 LEU A CA 1
ATOM 778 C C . LEU A 1 104 ? 19.404 36.394 -8.120 1.00 16.36 102 LEU A C 1
ATOM 779 O O . LEU A 1 104 ? 19.490 37.237 -9.001 1.00 20.82 102 LEU A O 1
ATOM 784 N N . GLY A 1 105 ? 20.440 35.662 -7.717 1.00 18.58 103 GLY A N 1
ATOM 785 C CA . GLY A 1 105 ? 21.762 35.811 -8.304 1.00 20.58 103 GLY A CA 1
ATOM 786 C C . GLY A 1 105 ? 22.835 35.023 -7.567 1.00 20.17 103 GLY A C 1
ATOM 787 O O . GLY A 1 105 ? 22.550 34.020 -6.888 1.00 21.71 103 GLY A O 1
ATOM 788 N N . THR A 1 106 ? 24.081 35.503 -7.734 1.00 20.17 104 THR A N 1
ATOM 789 C CA . THR A 1 106 ? 25.249 34.907 -7.165 1.00 17.52 104 THR A CA 1
ATOM 790 C C . THR A 1 106 ? 26.096 35.941 -6.413 1.00 15.53 104 THR A C 1
ATOM 791 O O . THR A 1 106 ? 26.287 37.076 -6.914 1.00 14.13 104 THR A O 1
ATOM 795 N N . LEU A 1 107 ? 26.596 35.549 -5.245 1.00 14.85 105 LEU A N 1
ATOM 796 C CA . LEU 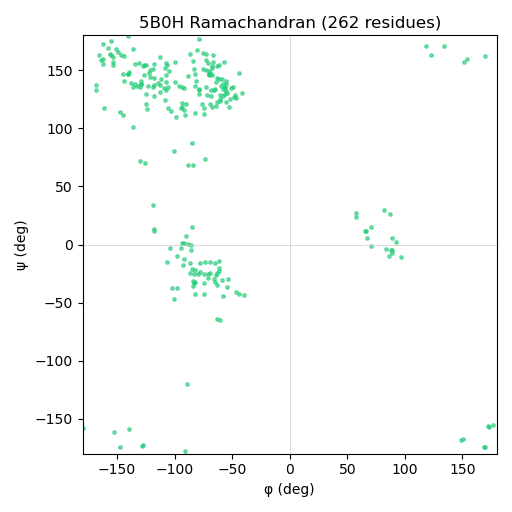A 1 107 ? 27.418 36.453 -4.404 1.00 14.68 105 LEU A CA 1
ATOM 797 C C . LEU A 1 107 ? 28.791 36.633 -5.058 1.00 14.02 105 LEU A C 1
ATOM 798 O O . LEU A 1 107 ? 29.454 35.628 -5.431 1.00 13.60 105 LEU A O 1
ATOM 803 N N . LEU A 1 108 ? 29.190 37.891 -5.219 1.00 13.00 106 LEU A N 1
ATOM 804 C CA . LEU A 1 108 ? 30.443 38.230 -5.924 1.00 12.74 106 LEU A CA 1
ATOM 805 C C . LEU A 1 108 ? 31.651 38.002 -4.979 1.00 11.78 106 LEU A C 1
ATOM 806 O O . LEU A 1 108 ? 31.480 37.523 -3.800 1.00 11.58 106 LEU A O 1
ATOM 811 N N . PRO A 1 109 ? 32.878 38.202 -5.492 1.00 12.79 107 PRO A N 1
ATOM 812 C CA . PRO A 1 109 ? 34.078 37.771 -4.739 1.00 12.31 107 PRO A CA 1
ATOM 813 C C . PRO A 1 109 ? 34.424 38.645 -3.543 1.00 11.48 107 PRO A C 1
ATOM 814 O O . PRO A 1 109 ? 35.397 39.416 -3.614 1.00 11.75 107 PRO A O 1
ATOM 818 N N . LEU A 1 110 ? 33.653 38.546 -2.442 1.00 10.54 108 LEU A N 1
ATOM 819 C CA . LEU A 1 110 ? 33.958 39.252 -1.202 1.00 10.54 108 LEU A CA 1
ATOM 820 C C . LEU A 1 110 ? 35.414 39.161 -0.733 1.00 10.67 108 LEU A C 1
ATOM 821 O O . LEU A 1 110 ? 35.947 40.095 -0.206 1.00 10.04 108 LEU A O 1
ATOM 826 N N . GLN A 1 111 ? 36.036 37.983 -0.854 1.00 11.12 109 GLN A N 1
ATOM 827 C CA . GLN A 1 111 ? 37.388 37.778 -0.292 1.00 11.04 109 GLN A CA 1
ATOM 828 C C . GLN A 1 111 ? 38.469 38.390 -1.151 1.00 11.46 109 GLN A C 1
ATOM 829 O O . GLN A 1 111 ? 39.574 38.570 -0.670 1.00 12.34 109 GLN A O 1
ATOM 835 N N . LYS A 1 112 ? 38.142 38.721 -2.390 1.00 12.27 110 LYS A N 1
ATOM 836 C CA . LYS A 1 112 ? 39.037 39.431 -3.292 1.00 13.81 110 LYS A CA 1
ATOM 837 C C . LYS A 1 112 ? 39.123 40.907 -2.869 1.00 12.92 110 LYS A C 1
ATOM 838 O O . LYS A 1 112 ? 40.203 41.490 -2.790 1.00 12.22 110 LYS A O 1
ATOM 844 N N . VAL A 1 113 ? 37.980 41.493 -2.527 1.00 11.71 111 VAL A N 1
ATOM 845 C CA . VAL A 1 113 ? 37.934 42.931 -2.177 1.00 11.94 111 VAL A CA 1
ATOM 846 C C . VAL A 1 113 ? 38.336 43.167 -0.718 1.00 10.77 111 VAL A C 1
ATOM 847 O O . VAL A 1 113 ? 39.159 44.091 -0.412 1.00 11.10 111 VAL A O 1
ATOM 851 N N . TYR A 1 114 ? 37.841 42.314 0.160 1.00 10.22 112 TYR A N 1
ATOM 852 C CA . TYR A 1 114 ? 38.051 42.438 1.615 1.00 10.71 112 TYR A CA 1
ATOM 853 C C . TYR A 1 114 ? 38.532 41.090 2.191 1.00 10.87 112 TYR A C 1
ATOM 854 O O . TYR A 1 114 ? 37.785 40.352 2.815 1.00 10.15 112 TYR A O 1
ATOM 863 N N . PRO A 1 115 ? 39.792 40.717 1.896 1.00 11.78 113 PRO A N 1
ATOM 864 C CA . PRO A 1 115 ? 40.314 39.422 2.428 1.00 11.55 113 PRO A CA 1
ATOM 865 C C . PRO A 1 115 ? 40.217 39.358 3.927 1.00 12.23 113 PRO A C 1
ATOM 866 O O . PRO A 1 115 ? 40.637 40.294 4.599 1.00 11.91 113 PRO A O 1
ATOM 870 N N . GLY A 1 116 ? 39.651 38.276 4.459 1.00 13.06 114 GLY A N 1
ATOM 871 C CA . GLY A 1 116 ? 39.445 38.144 5.890 1.00 13.68 114 GLY A CA 1
ATOM 872 C C . GLY A 1 116 ? 38.138 38.681 6.451 1.00 12.60 114 GLY A C 1
ATOM 873 O O . GLY A 1 116 ? 37.877 38.481 7.642 1.00 14.32 114 GLY A O 1
ATOM 874 N N . ILE A 1 117 ? 37.306 39.331 5.622 1.00 12.66 115 ILE A N 1
ATOM 875 C CA . ILE A 1 117 ? 35.942 39.690 6.039 1.00 12.07 115 ILE A CA 1
ATOM 876 C C . ILE A 1 117 ? 35.129 38.410 6.204 1.00 13.06 115 ILE A C 1
ATOM 877 O O . ILE A 1 117 ? 35.430 37.374 5.555 1.00 11.86 115 ILE A O 1
ATOM 882 N N . GLN A 1 118 ? 34.094 38.476 7.064 1.00 12.28 116 GLN A N 1
ATOM 883 C CA . GLN A 1 118 ? 33.030 37.476 6.997 1.00 13.41 116 GLN A CA 1
ATOM 884 C C . GLN A 1 118 ? 32.167 37.783 5.777 1.00 12.09 116 GLN A C 1
ATOM 885 O O . GLN A 1 118 ? 31.496 38.850 5.688 1.00 10.58 116 GLN A O 1
ATOM 891 N N . SER A 1 119 ? 32.230 36.900 4.801 1.00 11.43 117 SER A N 1
ATOM 892 C CA . SER A 1 119 ? 31.562 37.125 3.520 1.00 11.66 117 SER A CA 1
ATOM 893 C C . SER A 1 119 ? 30.051 37.252 3.775 1.00 11.22 117 SER A C 1
ATOM 894 O O . SER A 1 119 ? 29.493 36.567 4.635 1.00 11.46 117 SER A O 1
ATOM 897 N N . HIS A 1 120 ? 29.406 38.148 3.033 1.00 10.66 118 HIS A N 1
ATOM 898 C CA . HIS A 1 120 ? 28.010 38.527 3.325 1.00 10.55 118 HIS A CA 1
ATOM 899 C C . HIS A 1 120 ? 27.381 39.204 2.124 1.00 10.30 118 HIS A C 1
ATOM 900 O O . HIS A 1 120 ? 28.107 39.709 1.233 1.00 9.88 118 HIS A O 1
ATOM 907 N N . VAL A 1 121 ? 26.049 39.213 2.093 1.00 9.92 119 VAL A N 1
ATOM 908 C CA . VAL A 1 121 ? 25.304 40.190 1.290 1.00 11.85 119 VAL A CA 1
ATOM 909 C C . VAL A 1 121 ? 24.980 41.367 2.234 1.00 11.08 119 VAL A C 1
ATOM 910 O O . VAL A 1 121 ? 24.647 41.171 3.377 1.00 10.64 119 VAL A O 1
ATOM 914 N N . HIS A 1 122 ? 25.164 42.595 1.758 1.00 10.84 120 HIS A N 1
ATOM 915 C CA . HIS A 1 122 ? 24.729 43.775 2.463 1.00 10.74 120 HIS A CA 1
ATOM 916 C C . HIS A 1 122 ? 23.310 44.120 2.027 1.00 10.45 120 HIS A C 1
ATOM 917 O O . HIS A 1 122 ? 23.041 44.354 0.851 1.00 9.88 120 HIS A O 1
ATOM 924 N N . ILE A 1 123 ? 22.421 44.136 3.003 1.00 10.17 121 ILE A N 1
ATOM 925 C CA . ILE A 1 123 ? 21.007 44.390 2.756 1.00 11.17 121 ILE A CA 1
ATOM 926 C C . ILE A 1 123 ? 20.594 45.667 3.499 1.00 12.24 121 ILE A C 1
ATOM 927 O O . ILE A 1 123 ? 20.978 45.899 4.662 1.00 11.53 121 ILE A O 1
ATOM 932 N N . GLU A 1 124 ? 19.826 46.473 2.821 1.00 12.00 122 GLU A N 1
ATOM 933 C CA . GLU A 1 124 ? 19.457 47.788 3.328 1.00 12.34 122 GLU A CA 1
ATOM 934 C C . GLU A 1 124 ? 17.980 47.987 3.027 1.00 11.57 122 GLU A C 1
ATOM 935 O O . GLU A 1 124 ? 17.566 47.723 1.885 1.00 11.69 122 GLU A O 1
ATOM 941 N N . ASN A 1 125 ? 17.217 48.565 3.966 1.00 11.16 123 ASN A N 1
ATOM 942 C CA . ASN A 1 125 ? 15.898 49.030 3.636 1.00 11.71 123 ASN A CA 1
ATOM 943 C C . ASN A 1 125 ? 16.094 50.216 2.734 1.00 11.66 123 ASN A C 1
ATOM 944 O O . ASN A 1 125 ? 17.087 50.933 2.875 1.00 10.73 123 ASN A O 1
ATOM 949 N N . CYS A 1 126 ? 15.169 50.440 1.787 1.00 12.51 124 CYS A N 1
ATOM 950 C CA . CYS A 1 126 ? 15.264 51.604 0.921 1.00 13.89 124 CYS A CA 1
ATOM 951 C C . CYS A 1 126 ? 15.268 52.941 1.654 1.00 13.75 124 CYS A C 1
ATOM 952 O O . CYS A 1 126 ? 15.928 53.851 1.240 1.00 14.90 124 CYS A O 1
ATOM 955 N N . ASP A 1 127 ? 14.617 53.037 2.794 1.00 13.16 125 ASP A N 1
ATOM 956 C CA . ASP A 1 127 ? 14.674 54.295 3.601 1.00 14.74 125 ASP A CA 1
ATOM 957 C C . ASP A 1 127 ? 15.837 54.292 4.618 1.00 14.57 125 ASP A C 1
ATOM 958 O O . ASP A 1 127 ? 15.874 55.126 5.535 1.00 15.61 125 ASP A O 1
ATOM 963 N N . SER A 1 128 ? 16.701 53.291 4.547 1.00 14.73 126 SER A N 1
ATOM 964 C CA . SER A 1 128 ? 17.845 53.126 5.512 1.00 16.07 126 SER A CA 1
ATOM 965 C C . SER A 1 128 ? 17.530 52.833 6.959 1.00 14.57 126 SER A C 1
ATOM 966 O O . SER A 1 128 ? 18.416 52.898 7.836 1.00 12.84 126 SER A O 1
ATOM 969 N N . SER A 1 129 ? 16.283 52.501 7.235 1.00 14.35 127 SER A N 1
ATOM 970 C CA . SER A 1 129 ? 15.858 52.084 8.537 1.00 14.07 127 SER A CA 1
ATOM 971 C C . SER A 1 129 ? 16.323 50.656 8.814 1.00 14.93 127 SER A C 1
ATOM 972 O O . SER A 1 129 ? 16.702 49.929 7.902 1.00 13.26 127 SER A O 1
ATOM 975 N N . ASP A 1 130 ? 16.266 50.257 10.078 1.00 15.15 128 ASP A N 1
ATOM 976 C CA . ASP A 1 130 ? 16.760 48.940 10.516 1.00 15.97 128 ASP A CA 1
ATOM 977 C C . ASP A 1 130 ? 15.953 47.788 9.897 1.00 14.73 128 ASP A C 1
ATOM 978 O O . ASP A 1 130 ? 14.752 47.686 10.123 1.00 14.25 128 ASP A O 1
ATOM 983 N N . PRO A 1 131 ? 16.595 46.897 9.105 1.00 13.76 129 PRO A N 1
ATOM 984 C CA . PRO A 1 131 ? 15.888 45.739 8.558 1.00 13.49 129 PRO A CA 1
ATOM 985 C C . PRO A 1 131 ? 15.983 44.453 9.385 1.00 15.04 129 PRO A C 1
ATOM 986 O O . PRO A 1 131 ? 15.431 43.430 8.975 1.00 14.41 129 PRO A O 1
ATOM 990 N N . THR A 1 132 ? 16.661 44.516 10.527 1.00 14.97 130 THR A N 1
ATOM 991 C CA . THR A 1 132 ? 16.972 43.310 11.285 1.00 16.51 130 THR A CA 1
ATOM 992 C C . THR A 1 132 ? 15.724 42.445 11.616 1.00 16.24 130 THR A C 1
ATOM 993 O O . THR A 1 132 ? 15.778 41.223 11.482 1.00 16.09 130 THR A O 1
ATOM 997 N N . ALA A 1 133 ? 14.595 43.090 11.898 1.00 17.21 131 ALA A N 1
ATOM 998 C CA . ALA A 1 133 ? 13.383 42.408 12.343 1.00 19.13 131 ALA A CA 1
ATOM 999 C C . ALA A 1 133 ? 12.829 41.483 11.292 1.00 19.40 131 ALA A C 1
ATOM 1000 O O . ALA A 1 133 ? 12.137 40.503 11.607 1.00 18.03 131 ALA A O 1
ATOM 1002 N N . TYR A 1 134 ? 13.122 41.800 10.021 1.00 16.61 132 TYR A N 1
ATOM 1003 C CA . TYR A 1 134 ? 12.565 41.069 8.912 1.00 15.28 132 TYR A CA 1
ATOM 1004 C C . TYR A 1 134 ? 13.309 39.804 8.599 1.00 14.53 132 TYR A C 1
ATOM 1005 O O . TYR A 1 134 ? 12.757 38.926 7.901 1.00 12.72 132 TYR A O 1
ATOM 1014 N N . LEU A 1 135 ? 14.583 39.741 9.034 1.00 14.40 133 LEU A N 1
ATOM 1015 C CA . LEU A 1 135 ? 15.469 38.597 8.731 1.00 16.83 133 LEU A CA 1
ATOM 1016 C C . LEU A 1 135 ? 14.992 37.301 9.374 1.00 21.16 133 LEU A C 1
ATOM 1017 O O . LEU A 1 135 ? 14.535 37.231 10.574 1.00 20.07 133 LEU A O 1
ATOM 1023 N N . GLY B 1 3 ? 54.668 24.837 14.448 1.00 36.96 1 GLY B N 1
ATOM 1024 C CA . GLY B 1 3 ? 54.987 24.160 13.135 1.00 32.63 1 GLY B CA 1
ATOM 1025 C C . GLY B 1 3 ? 55.758 25.054 12.178 1.00 27.90 1 GLY B C 1
ATOM 1026 O O . GLY B 1 3 ? 55.712 26.275 12.298 1.00 29.29 1 GLY B O 1
ATOM 1027 N N . PRO B 1 4 ? 56.454 24.457 11.195 1.00 23.84 2 PRO B N 1
ATOM 1028 C CA . PRO B 1 4 ? 57.228 25.256 10.241 1.00 23.04 2 PRO B CA 1
ATOM 1029 C C . PRO B 1 4 ? 56.442 25.797 9.010 1.00 21.58 2 PRO B C 1
ATOM 1030 O O . PRO B 1 4 ? 57.045 26.415 8.117 1.00 23.48 2 PRO B O 1
ATOM 1034 N N . TRP B 1 5 ? 55.181 25.426 8.877 1.00 17.13 3 TRP B N 1
ATOM 1035 C CA . TRP B 1 5 ? 54.435 25.768 7.647 1.00 14.47 3 TRP B CA 1
ATOM 1036 C C . TRP B 1 5 ? 53.881 27.171 7.709 1.00 13.75 3 TRP B C 1
ATOM 1037 O O . TRP B 1 5 ? 53.533 27.619 8.762 1.00 12.75 3 TRP B O 1
ATOM 1048 N N . ALA B 1 6 ? 53.742 27.797 6.550 1.00 13.82 4 ALA B N 1
ATOM 1049 C CA . ALA B 1 6 ? 53.194 29.108 6.440 1.00 13.51 4 ALA B CA 1
ATOM 1050 C C . ALA B 1 6 ? 51.669 29.087 6.726 1.00 12.99 4 ALA B C 1
ATOM 1051 O O . ALA B 1 6 ? 50.970 28.020 6.599 1.00 11.36 4 ALA B O 1
ATOM 1053 N N . ASN B 1 7 ? 51.165 30.248 7.131 1.00 11.68 5 ASN B N 1
ATOM 1054 C CA . ASN B 1 7 ? 49.727 30.445 7.216 1.00 12.40 5 ASN B CA 1
ATOM 1055 C C . ASN B 1 7 ? 49.177 30.239 5.805 1.00 11.25 5 ASN B C 1
ATOM 1056 O O . ASN B 1 7 ? 49.607 30.900 4.856 1.00 11.52 5 ASN B O 1
ATOM 1061 N N . ILE B 1 8 ? 48.226 29.343 5.657 1.00 11.47 6 ILE B N 1
ATOM 1062 C CA . ILE B 1 8 ? 47.725 28.953 4.314 1.00 13.06 6 ILE B CA 1
ATOM 1063 C C . ILE B 1 8 ? 46.646 29.902 3.772 1.00 14.03 6 ILE B C 1
ATOM 1064 O O . ILE B 1 8 ? 46.539 30.149 2.556 1.00 15.43 6 ILE B O 1
ATOM 1069 N N . CYS B 1 9 ? 45.784 30.426 4.635 1.00 13.85 7 CYS B N 1
ATOM 1070 C CA . CYS B 1 9 ? 44.584 31.109 4.156 1.00 12.96 7 CYS B CA 1
ATOM 1071 C C . CYS B 1 9 ? 44.702 32.625 4.311 1.00 13.65 7 CYS B C 1
ATOM 1072 O O . CYS B 1 9 ? 44.850 33.116 5.416 1.00 12.31 7 CYS B O 1
ATOM 1075 N N . ALA B 1 10 ? 44.675 33.338 3.179 1.00 13.84 8 ALA B N 1
ATOM 1076 C CA . ALA B 1 10 ? 44.755 34.804 3.187 1.00 15.61 8 ALA B CA 1
ATOM 1077 C C . ALA B 1 10 ? 43.637 35.390 4.058 1.00 16.21 8 ALA B C 1
ATOM 1078 O O . ALA B 1 10 ? 42.490 34.903 4.057 1.00 15.60 8 ALA B O 1
ATOM 1080 N N . GLY B 1 11 ? 44.005 36.369 4.880 1.00 17.55 9 GLY B N 1
ATOM 1081 C CA . GLY B 1 11 ? 43.053 37.010 5.751 1.00 18.69 9 GLY B CA 1
ATOM 1082 C C . GLY B 1 11 ? 42.873 36.373 7.095 1.00 23.50 9 GLY B C 1
ATOM 1083 O O . GLY B 1 11 ? 42.146 36.930 7.913 1.00 24.59 9 GLY B O 1
ATOM 1084 N N . LYS B 1 12 ? 43.479 35.189 7.319 1.00 22.21 10 LYS B N 1
ATOM 1085 C CA . LYS B 1 12 ? 43.536 34.564 8.629 1.00 24.33 10 LYS B CA 1
ATOM 1086 C C . LYS B 1 12 ? 44.926 34.851 9.243 1.00 22.42 10 LYS B C 1
ATOM 1087 O O . LYS B 1 12 ? 45.881 35.100 8.538 1.00 19.13 10 LYS B O 1
ATOM 1093 N N . SER B 1 13 ? 44.992 34.781 10.562 1.00 26.75 11 SER B N 1
ATOM 1094 C CA . SER B 1 13 ? 46.205 34.984 11.343 1.00 29.59 11 SER B CA 1
ATOM 1095 C C . SER B 1 13 ? 47.056 33.736 11.457 1.00 26.90 11 SER B C 1
ATOM 1096 O O . SER B 1 13 ? 48.267 33.797 11.618 1.00 26.99 11 SER B O 1
ATOM 1099 N N . SER B 1 14 ? 46.400 32.590 11.456 1.00 23.04 12 SER B N 1
ATOM 1100 C CA . SER B 1 14 ? 47.074 31.309 11.700 1.00 20.63 12 SER B CA 1
ATOM 1101 C C . SER B 1 14 ? 46.219 30.227 11.111 1.00 17.82 12 SER B C 1
ATOM 1102 O O . SER B 1 14 ? 45.072 30.486 10.715 1.00 14.61 12 SER B O 1
ATOM 1105 N N . ASN B 1 15 ? 46.794 29.040 11.053 1.00 16.19 13 ASN B N 1
ATOM 1106 C CA . ASN B 1 15 ? 46.122 27.856 10.568 1.00 16.05 13 ASN B CA 1
ATOM 1107 C C . ASN B 1 15 ? 45.303 27.284 11.675 1.00 16.98 13 ASN B C 1
ATOM 1108 O O . ASN B 1 15 ? 45.860 26.873 12.705 1.00 19.01 13 ASN B O 1
ATOM 1113 N N . GLU B 1 16 ? 43.978 27.322 11.520 1.00 15.54 14 GLU B N 1
ATOM 1114 C CA . GLU B 1 16 ? 43.102 26.820 12.522 1.00 16.33 14 GLU B CA 1
ATOM 1115 C C . GLU B 1 16 ? 42.289 25.664 11.971 1.00 14.28 14 GLU B C 1
ATOM 1116 O O . GLU B 1 16 ? 41.972 25.635 10.789 1.00 14.94 14 GLU B O 1
ATOM 1122 N N . ILE B 1 17 ? 42.043 24.686 12.807 1.00 12.58 15 ILE B N 1
ATOM 1123 C CA . ILE B 1 17 ? 41.416 23.429 12.335 1.00 13.26 15 ILE B CA 1
ATOM 1124 C C . ILE B 1 17 ? 39.911 23.513 12.470 1.00 12.03 15 ILE B C 1
ATOM 1125 O O . ILE B 1 17 ? 39.365 23.928 13.516 1.00 10.16 15 ILE B O 1
ATOM 1130 N N . ARG B 1 18 ? 39.227 23.080 11.422 1.00 12.16 16 ARG B N 1
ATOM 1131 C CA . ARG B 1 18 ? 37.741 22.979 11.464 1.00 11.60 16 ARG B CA 1
ATOM 1132 C C . ARG B 1 18 ? 37.292 22.118 12.664 1.00 12.18 16 ARG B C 1
ATOM 1133 O O . ARG B 1 18 ? 37.783 21.005 12.828 1.00 12.60 16 ARG B O 1
ATOM 1141 N N . THR B 1 19 ? 36.344 22.625 13.465 1.00 12.46 17 THR B N 1
ATOM 1142 C CA . THR B 1 19 ? 35.736 21.879 14.552 1.00 15.04 17 THR B CA 1
ATOM 1143 C C . THR B 1 19 ? 34.516 21.192 13.942 1.00 17.20 17 THR B C 1
ATOM 1144 O O . THR B 1 19 ? 34.233 21.403 12.762 1.00 22.22 17 THR B O 1
ATOM 1148 N N . CYS B 1 20 ? 33.731 20.477 14.714 1.00 16.35 18 CYS B N 1
ATOM 1149 C CA . CYS B 1 20 ? 32.615 19.729 14.125 1.00 15.01 18 CYS B CA 1
ATOM 1150 C C . CYS B 1 20 ? 31.459 20.611 13.665 1.00 15.67 18 CYS B C 1
ATOM 1151 O O . CYS B 1 20 ? 31.076 21.576 14.342 1.00 13.31 18 CYS B O 1
ATOM 1154 N N . ASP B 1 21 ? 30.947 20.321 12.471 1.00 14.08 19 ASP B N 1
ATOM 1155 C CA . ASP B 1 21 ? 29.741 20.949 11.945 1.00 14.78 19 ASP B CA 1
ATOM 1156 C C . ASP B 1 21 ? 28.802 19.828 11.533 1.00 16.78 19 ASP B C 1
ATOM 1157 O O . ASP B 1 21 ? 29.063 18.644 11.803 1.00 15.74 19 ASP B O 1
ATOM 1162 N N . ARG B 1 22 ? 27.709 20.202 10.882 1.00 19.02 20 ARG B N 1
ATOM 1163 C CA . ARG B 1 22 ? 26.700 19.223 10.349 1.00 24.51 20 ARG B CA 1
ATOM 1164 C C . ARG B 1 22 ? 27.338 18.023 9.650 1.00 19.17 20 ARG B C 1
ATOM 1165 O O . ARG B 1 22 ? 26.933 16.881 9.837 1.00 20.87 20 ARG B O 1
ATOM 1173 N N . HIS B 1 23 ? 28.358 18.276 8.850 1.00 15.91 21 HIS B N 1
ATOM 1174 C CA . HIS B 1 23 ? 28.956 17.247 7.996 1.00 14.26 21 HIS B CA 1
ATOM 1175 C C . HIS B 1 23 ? 30.005 16.383 8.623 1.00 14.21 21 HIS B C 1
ATOM 1176 O O . HIS B 1 23 ? 30.239 15.321 8.145 1.00 16.06 21 HIS B O 1
ATOM 1183 N N . GLY B 1 24 ? 30.628 16.825 9.694 1.00 13.57 22 GLY B N 1
ATOM 1184 C CA . GLY B 1 24 ? 31.709 16.083 10.281 1.00 12.98 22 GLY B CA 1
ATOM 1185 C C . GLY B 1 24 ? 32.725 17.012 10.942 1.00 12.26 22 GLY B C 1
ATOM 1186 O O . GLY B 1 24 ? 32.460 18.175 11.081 1.00 11.57 22 GLY B O 1
ATOM 1187 N N . CYS B 1 25 ? 33.876 16.459 11.291 1.00 13.06 23 CYS B N 1
ATOM 1188 C CA . CYS B 1 25 ? 34.900 17.180 12.068 1.00 14.11 23 CYS B CA 1
ATOM 1189 C C . CYS B 1 25 ? 36.207 17.234 11.307 1.00 12.78 23 CYS B C 1
ATOM 1190 O O . CYS B 1 25 ? 36.507 16.364 10.455 1.00 11.31 23 CYS B O 1
ATOM 1193 N N . GLY B 1 26 ? 36.959 18.285 11.542 1.00 12.45 24 GLY B N 1
ATOM 1194 C CA . GLY B 1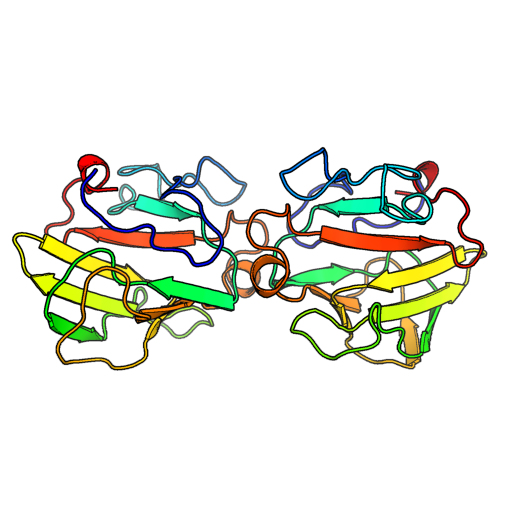 26 ? 38.169 18.546 10.725 1.00 12.79 24 GLY B CA 1
ATOM 1195 C C . GLY B 1 26 ? 39.489 17.992 11.201 1.00 13.55 24 GLY B C 1
ATOM 1196 O O . GLY B 1 26 ? 40.448 18.003 10.431 1.00 13.66 24 GLY B O 1
ATOM 1197 N N . GLN B 1 27 ? 39.568 17.514 12.449 1.00 12.07 25 GLN B N 1
ATOM 1198 C CA . GLN B 1 27 ? 40.812 16.910 12.970 1.00 14.08 25 GLN B CA 1
ATOM 1199 C C . GLN B 1 27 ? 41.306 15.662 12.241 1.00 13.43 25 GLN B C 1
ATOM 1200 O O . GLN B 1 27 ? 40.527 14.898 11.635 1.00 12.95 25 GLN B O 1
ATOM 1206 N N . TYR B 1 28 ? 42.617 15.417 12.316 1.00 12.52 26 TYR B N 1
ATOM 1207 C CA . TYR B 1 28 ? 43.169 14.204 11.762 1.00 13.43 26 TYR B CA 1
ATOM 1208 C C . TYR B 1 28 ? 42.514 13.002 12.413 1.00 14.60 26 TYR B C 1
ATOM 1209 O O . TYR B 1 28 ? 42.298 13.003 13.680 1.00 13.12 26 TYR B O 1
ATOM 1218 N N . SER B 1 29 ? 42.196 12.019 11.603 1.00 15.87 27 SER B N 1
ATOM 1219 C CA . SER B 1 29 ? 41.504 10.779 12.066 1.00 20.20 27 SER B CA 1
ATOM 1220 C C . SER B 1 29 ? 40.061 10.896 12.604 1.00 19.31 27 SER B C 1
ATOM 1221 O O . SER B 1 29 ? 39.525 9.953 13.178 1.00 18.87 27 SER B O 1
ATOM 1224 N N . ALA B 1 30 ? 39.434 12.054 12.411 1.00 17.62 28 ALA B N 1
ATOM 1225 C CA . ALA B 1 30 ? 38.021 12.237 12.664 1.00 16.67 28 ALA B CA 1
ATOM 1226 C C . ALA B 1 30 ? 37.211 11.250 11.863 1.00 17.14 28 ALA B C 1
ATOM 1227 O O . ALA B 1 30 ? 37.652 10.697 10.834 1.00 16.88 28 ALA B O 1
ATOM 1229 N N . GLN B 1 31 ? 36.001 10.993 12.357 1.00 18.26 29 GLN B N 1
ATOM 1230 C CA . GLN B 1 31 ? 35.118 10.041 11.692 1.00 20.13 29 GLN B CA 1
ATOM 1231 C C . GLN B 1 31 ? 34.825 10.429 10.236 1.00 19.13 29 GLN B C 1
ATOM 1232 O O . GLN B 1 31 ? 34.522 11.563 9.951 1.00 18.75 29 GLN B O 1
ATOM 1238 N N . ARG B 1 32 ? 34.920 9.452 9.344 1.00 18.33 30 ARG B N 1
ATOM 1239 C CA . ARG B 1 32 ? 34.361 9.521 8.008 1.00 18.60 30 ARG B CA 1
ATOM 1240 C C . ARG B 1 32 ? 33.805 8.123 7.738 1.00 20.16 30 ARG B C 1
ATOM 1241 O O . ARG B 1 32 ? 33.936 7.190 8.570 1.00 21.27 30 ARG B O 1
ATOM 1249 N N . SER B 1 33 ? 33.237 7.954 6.564 1.00 21.43 31 SER B N 1
ATOM 1250 C CA . SER B 1 33 ? 32.415 6.774 6.342 1.00 22.57 31 SER B CA 1
ATOM 1251 C C . SER B 1 33 ? 33.181 5.440 6.430 1.00 25.95 31 SER B C 1
ATOM 1252 O O . SER B 1 33 ? 32.905 4.608 7.293 1.00 33.58 31 SER B O 1
ATOM 1255 N N . GLN B 1 34 ? 34.106 5.191 5.566 1.00 28.12 32 GLN B N 1
ATOM 1256 C CA . GLN B 1 34 ? 34.642 3.767 5.570 1.00 26.11 32 GLN B CA 1
ATOM 1257 C C . GLN B 1 34 ? 36.072 3.687 6.184 1.00 28.61 32 GLN B C 1
ATOM 1258 O O . GLN B 1 34 ? 36.569 2.628 6.617 1.00 26.40 32 GLN B O 1
ATOM 1264 N N . ARG B 1 35 ? 36.698 4.845 6.296 1.00 25.08 33 ARG B N 1
ATOM 1265 C CA . ARG B 1 35 ? 38.024 4.938 6.881 1.00 27.54 33 ARG B CA 1
ATOM 1266 C C . ARG B 1 35 ? 38.148 6.348 7.460 1.00 23.30 33 ARG B C 1
ATOM 1267 O O . ARG B 1 35 ? 37.440 7.219 7.020 1.00 22.65 33 ARG B O 1
ATOM 1275 N N . PRO B 1 36 ? 39.026 6.564 8.430 1.00 21.94 34 PRO B N 1
ATOM 1276 C CA . PRO B 1 36 ? 39.079 7.856 9.080 1.00 21.72 34 PRO B CA 1
ATOM 1277 C C . PRO B 1 36 ? 39.544 8.995 8.169 1.00 19.02 34 PRO B C 1
ATOM 1278 O O . PRO B 1 36 ? 40.152 8.762 7.109 1.00 18.88 34 PRO B O 1
ATOM 1282 N N . HIS B 1 37 ? 39.268 10.217 8.605 1.00 17.05 35 HIS B N 1
ATOM 1283 C CA . HIS B 1 37 ? 39.813 11.432 7.971 1.00 14.79 35 HIS B CA 1
ATOM 1284 C C . HIS B 1 37 ? 41.338 11.335 7.852 1.00 15.97 35 HIS B C 1
ATOM 1285 O O . HIS B 1 37 ? 42.049 11.260 8.835 1.00 16.49 35 HIS B O 1
ATOM 1292 N N . GLN B 1 38 ? 41.820 11.360 6.612 1.00 17.34 36 GLN B N 1
ATOM 1293 C CA . GLN B 1 38 ? 43.243 11.122 6.256 1.00 20.67 36 GLN B CA 1
ATOM 1294 C C . GLN B 1 38 ? 44.141 12.365 6.340 1.00 17.58 36 GLN B C 1
ATOM 1295 O O . GLN B 1 38 ? 45.315 12.270 6.085 1.00 18.42 36 GLN B O 1
ATOM 1301 N N . GLY B 1 39 ? 43.567 13.519 6.707 1.00 15.84 37 GLY B N 1
ATOM 1302 C CA . GLY B 1 39 ? 44.256 14.795 6.718 1.00 13.40 37 GLY B CA 1
ATOM 1303 C C . GLY B 1 39 ? 43.638 15.723 7.765 1.00 11.86 37 GLY B C 1
ATOM 1304 O O . GLY B 1 39 ? 42.950 15.254 8.706 1.00 11.07 37 GLY B O 1
ATOM 1305 N N . VAL B 1 40 ? 43.913 17.018 7.608 1.00 11.09 38 VAL B N 1
ATOM 1306 C CA . VAL B 1 40 ? 43.356 18.047 8.490 1.00 11.85 38 VAL B CA 1
ATOM 1307 C C . VAL B 1 40 ? 42.674 19.087 7.637 1.00 12.08 38 VAL B C 1
ATOM 1308 O O . VAL B 1 40 ? 43.118 19.385 6.502 1.00 11.61 38 VAL B O 1
ATOM 1312 N N . ASP B 1 41 ? 41.588 19.647 8.166 1.00 10.86 39 ASP B N 1
ATOM 1313 C CA . ASP B 1 41 ? 40.854 20.671 7.495 1.00 10.37 39 ASP B CA 1
ATOM 1314 C C . ASP B 1 41 ? 41.196 22.021 8.142 1.00 10.31 39 ASP B C 1
ATOM 1315 O O . ASP B 1 41 ? 40.854 22.281 9.319 1.00 12.26 39 ASP B O 1
ATOM 1320 N N . VAL B 1 42 ? 41.819 22.864 7.349 1.00 9.66 40 VAL B N 1
ATOM 1321 C CA . VAL B 1 42 ? 42.219 24.232 7.733 1.00 9.78 40 VAL B CA 1
ATOM 1322 C C . VAL B 1 42 ? 41.151 25.248 7.305 1.00 9.59 40 VAL B C 1
ATOM 1323 O O . VAL B 1 42 ? 40.873 25.448 6.108 1.00 8.71 40 VAL B O 1
ATOM 1327 N N . LEU B 1 43 ? 40.575 25.920 8.303 1.00 10.50 41 LEU B N 1
ATOM 1328 C CA . LEU B 1 43 ? 39.518 26.858 8.067 1.00 10.79 41 LEU B CA 1
ATOM 1329 C C . LEU B 1 43 ? 39.929 27.945 7.078 1.00 11.27 41 LEU B C 1
ATOM 1330 O O . LEU B 1 43 ? 41.045 28.470 7.131 1.00 11.78 41 LEU B O 1
ATOM 1335 N N . CYS B 1 44 ? 39.058 28.247 6.106 1.00 11.24 42 CYS B N 1
ATOM 1336 C CA . CYS B 1 44 ? 39.384 29.202 5.058 1.00 12.46 42 CYS B CA 1
ATOM 1337 C C . CYS B 1 44 ? 38.133 29.557 4.295 1.00 13.17 42 CYS B C 1
ATOM 1338 O O . CYS B 1 44 ? 37.335 28.702 4.028 1.00 11.57 42 CYS B O 1
ATOM 1341 N N . SER B 1 45 ? 37.929 30.832 3.970 1.00 12.89 43 SER B N 1
ATOM 1342 C CA . SER B 1 45 ? 36.690 31.232 3.317 1.00 12.70 43 SER B CA 1
ATOM 1343 C C . SER B 1 45 ? 36.740 30.958 1.836 1.00 11.46 43 SER B C 1
ATOM 1344 O O . SER B 1 45 ? 37.761 31.215 1.216 1.00 11.98 43 SER B O 1
ATOM 1347 N N . ALA B 1 46 ? 35.616 30.488 1.264 1.00 11.62 44 ALA B N 1
ATOM 1348 C CA . ALA B 1 46 ? 35.444 30.360 -0.180 1.00 10.78 44 ALA B CA 1
ATOM 1349 C C . ALA B 1 46 ? 35.866 31.628 -0.954 1.00 11.57 44 ALA B C 1
ATOM 1350 O O . ALA B 1 46 ? 35.513 32.742 -0.542 1.00 11.39 44 ALA B O 1
ATOM 1352 N N . GLY B 1 47 ? 36.717 31.457 -1.960 1.00 11.01 45 GLY B N 1
ATOM 1353 C CA . GLY B 1 47 ? 37.268 32.561 -2.765 1.00 11.68 45 GLY B CA 1
ATOM 1354 C C . GLY B 1 47 ? 38.530 33.202 -2.225 1.00 12.20 45 GLY B C 1
ATOM 1355 O O . GLY B 1 47 ? 39.118 34.061 -2.876 1.00 11.60 45 GLY B O 1
ATOM 1356 N N . SER B 1 48 ? 38.981 32.796 -1.046 1.00 12.77 46 SER B N 1
ATOM 1357 C CA . SER B 1 48 ? 40.260 33.309 -0.515 1.00 13.69 46 SER B CA 1
ATOM 1358 C C . SER B 1 48 ? 41.421 32.806 -1.300 1.00 13.34 46 SER B C 1
ATOM 1359 O O . SER B 1 48 ? 41.449 31.636 -1.753 1.00 12.81 46 SER B O 1
ATOM 1362 N N . THR B 1 49 ? 42.435 33.651 -1.392 1.00 12.51 47 THR B N 1
ATOM 1363 C CA . THR B 1 49 ? 43.752 33.194 -1.749 1.00 12.70 47 THR B CA 1
ATOM 1364 C C . THR B 1 49 ? 44.282 32.180 -0.763 1.00 11.71 47 THR B C 1
ATOM 1365 O O . THR B 1 49 ? 44.123 32.322 0.448 1.00 11.53 47 THR B O 1
ATOM 1369 N N . VAL B 1 50 ? 44.881 31.116 -1.305 1.00 10.86 48 VAL B N 1
ATOM 1370 C CA . VAL B 1 50 ? 45.570 30.121 -0.519 1.00 11.11 48 VAL B CA 1
ATOM 1371 C C . VAL B 1 50 ? 47.055 30.168 -0.804 1.00 10.46 48 VAL B C 1
ATOM 1372 O O . VAL B 1 50 ? 47.475 30.311 -1.964 1.00 10.90 48 VAL B O 1
ATOM 1376 N N . TYR B 1 51 ? 47.852 30.073 0.244 1.00 10.88 49 TYR B N 1
ATOM 1377 C CA . TYR B 1 51 ? 49.314 30.134 0.086 1.00 11.65 49 TYR B CA 1
ATOM 1378 C C . TYR B 1 51 ? 49.971 28.769 0.267 1.00 11.76 49 TYR B C 1
ATOM 1379 O O . TYR B 1 51 ? 49.426 27.928 0.952 1.00 11.60 49 TYR B O 1
ATOM 1388 N N . ALA B 1 52 ? 51.149 28.581 -0.346 1.00 11.47 50 ALA B N 1
ATOM 1389 C CA . ALA B 1 52 ? 51.916 27.348 -0.179 1.00 11.29 50 ALA B CA 1
ATOM 1390 C C . ALA B 1 52 ? 52.458 27.228 1.243 1.00 11.48 50 ALA B C 1
ATOM 1391 O O . ALA B 1 52 ? 53.070 28.167 1.750 1.00 12.12 50 ALA B O 1
ATOM 1393 N N . PRO B 1 53 ? 52.219 26.087 1.919 1.00 11.23 51 PRO B N 1
ATOM 1394 C CA . PRO B 1 53 ? 52.667 25.941 3.306 1.00 12.29 51 PRO B CA 1
ATOM 1395 C C . PRO B 1 53 ? 54.200 25.822 3.382 1.00 12.19 51 PRO B C 1
ATOM 1396 O O . PRO B 1 53 ? 54.764 26.164 4.392 1.00 12.06 51 PRO B O 1
ATOM 1400 N N . PHE B 1 54 ? 54.844 25.343 2.306 1.00 12.41 52 PHE B N 1
ATOM 1401 C CA . PHE B 1 54 ? 56.310 25.201 2.293 1.00 12.02 52 PHE B CA 1
ATOM 1402 C C . PHE B 1 54 ? 56.875 25.343 0.909 1.00 12.68 52 PHE B C 1
ATOM 1403 O O . PHE B 1 54 ? 56.169 25.310 -0.089 1.00 12.11 52 PHE B O 1
ATOM 1411 N N . THR B 1 55 ? 58.202 25.476 0.866 1.00 12.70 53 THR B N 1
AT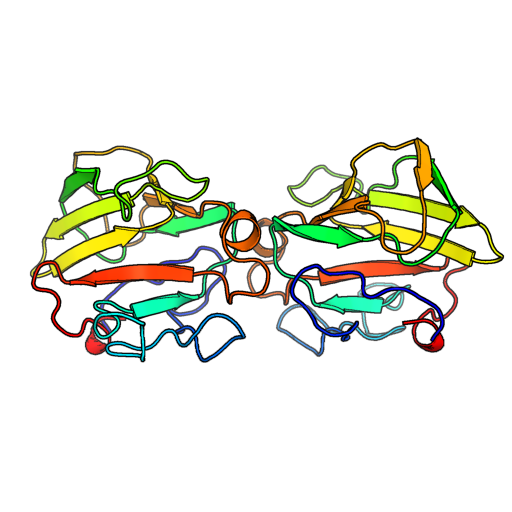OM 1412 C CA . THR B 1 55 ? 58.917 25.598 -0.386 1.00 13.64 53 THR B CA 1
ATOM 1413 C C . THR B 1 55 ? 59.081 24.240 -1.046 1.00 12.91 53 THR B C 1
ATOM 1414 O O . THR B 1 55 ? 59.473 23.260 -0.404 1.00 13.17 53 THR B O 1
ATOM 1418 N N . GLY B 1 56 ? 58.717 24.169 -2.302 1.00 15.45 54 GLY B N 1
ATOM 1419 C CA . GLY B 1 56 ? 58.833 22.947 -3.076 1.00 15.55 54 GLY B CA 1
ATOM 1420 C C . GLY B 1 56 ? 58.386 23.008 -4.497 1.00 13.79 54 GLY B C 1
ATOM 1421 O O . GLY B 1 56 ? 58.322 24.083 -5.092 1.00 17.75 54 GLY B O 1
ATOM 1422 N N . MET B 1 57 ? 58.064 21.844 -5.038 1.00 13.92 55 MET B N 1
ATOM 1423 C CA . MET B 1 57 ? 57.564 21.689 -6.368 1.00 15.45 55 MET B CA 1
ATOM 1424 C C . MET B 1 57 ? 56.109 21.224 -6.371 1.00 13.71 55 MET B C 1
ATOM 1425 O O . MET B 1 57 ? 55.755 20.300 -5.693 1.00 15.26 55 MET B O 1
ATOM 1430 N N . ILE B 1 58 ? 55.279 21.895 -7.150 1.00 13.85 56 ILE B N 1
ATOM 1431 C CA . ILE B 1 58 ? 53.926 21.478 -7.422 1.00 13.83 56 ILE B CA 1
ATOM 1432 C C . ILE B 1 58 ? 54.102 20.352 -8.419 1.00 15.50 56 ILE B C 1
ATOM 1433 O O . ILE B 1 58 ? 54.753 20.553 -9.458 1.00 15.10 56 ILE B O 1
ATOM 1438 N N . VAL B 1 59 ? 53.617 19.173 -8.052 1.00 14.79 57 VAL B N 1
ATOM 1439 C CA . VAL B 1 59 ? 53.919 17.946 -8.796 1.00 18.56 57 VAL B CA 1
ATOM 1440 C C . VAL B 1 59 ? 52.653 17.264 -9.383 1.00 18.31 57 VAL B C 1
ATOM 1441 O O . VAL B 1 59 ? 52.528 16.018 -9.376 1.00 24.53 57 VAL B O 1
ATOM 1445 N N . GLY B 1 60 ? 51.693 18.080 -9.766 1.00 16.80 58 GLY B N 1
ATOM 1446 C CA . GLY B 1 60 ? 50.557 17.673 -10.583 1.00 15.81 58 GLY B CA 1
ATOM 1447 C C . GLY B 1 60 ? 49.228 17.949 -9.918 1.00 17.19 58 GLY B C 1
ATOM 1448 O O . GLY B 1 60 ? 49.131 18.147 -8.668 1.00 13.82 58 GLY B O 1
ATOM 1449 N N . GLN B 1 61 ? 48.195 17.922 -10.745 1.00 16.03 59 GLN B N 1
ATOM 1450 C CA . GLN B 1 61 ? 46.823 17.995 -10.294 1.00 17.09 59 GLN B CA 1
ATOM 1451 C C . GLN B 1 61 ? 46.439 16.784 -9.431 1.00 16.45 59 GLN B C 1
ATOM 1452 O O . GLN B 1 61 ? 46.802 15.666 -9.698 1.00 15.09 59 GLN B O 1
ATOM 1458 N N . GLU B 1 62 ? 45.690 17.045 -8.383 1.00 18.42 60 GLU B N 1
ATOM 1459 C CA . GLU B 1 62 ? 45.116 15.946 -7.538 1.00 19.79 60 GLU B CA 1
ATOM 1460 C C . GLU B 1 62 ? 43.691 16.291 -7.242 1.00 19.00 60 GLU B C 1
ATOM 1461 O O . GLU B 1 62 ? 43.459 17.122 -6.363 1.00 18.39 60 GLU B O 1
ATOM 1467 N N . LYS B 1 63 ? 42.742 15.685 -7.961 1.00 17.15 61 LYS B N 1
ATOM 1468 C CA . LYS B 1 63 ? 41.326 15.911 -7.671 1.00 17.78 61 LYS B CA 1
ATOM 1469 C C . LYS B 1 63 ? 40.851 15.011 -6.506 1.00 15.94 61 LYS B C 1
ATOM 1470 O O . LYS B 1 63 ? 41.187 13.816 -6.419 1.00 15.98 61 LYS B O 1
ATOM 1476 N N . PRO B 1 64 ? 40.076 15.576 -5.574 1.00 14.67 62 PRO B N 1
ATOM 1477 C CA . PRO B 1 64 ? 39.545 14.806 -4.464 1.00 14.18 62 PRO B CA 1
ATOM 1478 C C . PRO B 1 64 ? 38.529 13.707 -4.839 1.00 14.73 62 PRO B C 1
ATOM 1479 O O . PRO B 1 64 ? 38.381 12.741 -4.081 1.00 13.85 62 PRO B O 1
ATOM 1483 N N . TYR B 1 65 ? 37.777 13.907 -5.922 1.00 15.57 63 TYR B N 1
ATOM 1484 C CA . TYR B 1 65 ? 36.596 13.081 -6.203 1.00 17.00 63 TYR B CA 1
ATOM 1485 C C . TYR B 1 65 ? 36.590 12.547 -7.642 1.00 21.81 63 TYR B C 1
ATOM 1486 O O . TYR B 1 65 ? 37.150 13.154 -8.575 1.00 20.47 63 TYR B O 1
ATOM 1495 N N . GLN B 1 66 ? 35.881 11.444 -7.814 1.00 23.46 64 GLN B N 1
ATOM 1496 C CA . GLN B 1 66 ? 35.798 10.843 -9.132 1.00 26.20 64 GLN B CA 1
ATOM 1497 C C . GLN B 1 66 ? 34.841 11.538 -10.076 1.00 24.00 64 GLN B C 1
ATOM 1498 O O . GLN B 1 66 ? 34.985 11.414 -11.293 1.00 24.76 64 GLN B O 1
ATOM 1504 N N . ASN B 1 67 ? 33.850 12.256 -9.549 1.00 20.77 65 ASN B N 1
ATOM 1505 C CA . ASN B 1 67 ? 32.876 12.934 -10.349 1.00 21.15 65 ASN B CA 1
ATOM 1506 C C . ASN B 1 67 ? 33.021 14.441 -10.159 1.00 22.95 65 ASN B C 1
ATOM 1507 O O . ASN B 1 67 ? 33.177 14.893 -9.032 1.00 21.54 65 ASN B O 1
ATOM 1512 N N . LYS B 1 68 ? 32.912 15.200 -11.245 1.00 22.10 66 LYS B N 1
ATOM 1513 C CA . LYS B 1 68 ?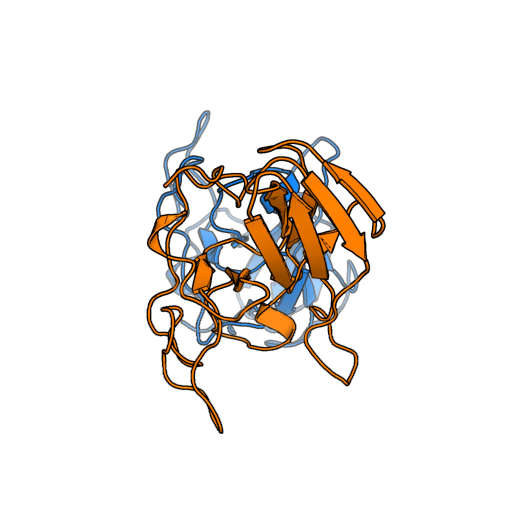 33.091 16.646 -11.228 1.00 21.07 66 LYS B CA 1
ATOM 1514 C C . LYS B 1 68 ? 32.083 17.304 -10.276 1.00 21.67 66 LYS B C 1
ATOM 1515 O O . LYS B 1 68 ? 30.923 16.849 -10.162 1.00 19.04 66 LYS B O 1
ATOM 1521 N N . ASN B 1 69 ? 32.553 18.337 -9.584 1.00 16.62 67 ASN B N 1
ATOM 1522 C CA . ASN B 1 69 ? 31.709 19.219 -8.759 1.00 16.07 67 ASN B CA 1
ATOM 1523 C C . ASN B 1 69 ? 32.517 20.486 -8.524 1.00 16.05 67 ASN B C 1
ATOM 1524 O O . ASN B 1 69 ? 33.691 20.528 -8.939 1.00 14.78 67 ASN B O 1
ATOM 1529 N N . ALA B 1 70 ? 31.901 21.510 -7.920 1.00 14.17 68 ALA B N 1
ATOM 1530 C CA . ALA B 1 70 ? 32.492 22.850 -7.843 1.00 15.22 68 ALA B CA 1
ATOM 1531 C C . ALA B 1 70 ? 33.822 22.966 -7.091 1.00 13.33 68 ALA B C 1
ATOM 1532 O O . ALA B 1 70 ? 34.466 23.995 -7.194 1.00 15.60 68 ALA B O 1
ATOM 1534 N N . ILE B 1 71 ? 34.190 21.941 -6.336 1.00 12.68 69 ILE B N 1
ATOM 1535 C CA . ILE B 1 71 ? 35.385 21.962 -5.536 1.00 12.08 69 ILE B CA 1
ATOM 1536 C C . ILE B 1 71 ? 36.373 20.885 -5.953 1.00 11.47 69 ILE B C 1
ATOM 1537 O O . ILE B 1 71 ? 37.345 20.658 -5.257 1.00 10.32 69 ILE B O 1
ATOM 1542 N N . ASN B 1 72 ? 36.152 20.240 -7.111 1.00 10.98 70 ASN B N 1
ATOM 1543 C CA . ASN B 1 72 ? 36.940 19.063 -7.456 1.00 11.77 70 ASN B CA 1
ATOM 1544 C C . ASN B 1 72 ? 38.273 19.425 -8.111 1.00 11.89 70 ASN B C 1
ATOM 1545 O O . ASN B 1 72 ? 38.474 19.147 -9.304 1.00 12.45 70 ASN B O 1
ATOM 1550 N N . ASN B 1 73 ? 39.172 20.023 -7.343 1.00 10.54 71 ASN B N 1
ATOM 1551 C CA . ASN B 1 73 ? 40.525 20.358 -7.856 1.00 10.80 71 ASN B CA 1
ATOM 1552 C C . ASN B 1 73 ? 41.458 20.385 -6.674 1.00 11.81 71 ASN B C 1
ATOM 1553 O O . ASN B 1 73 ? 41.010 20.455 -5.477 1.00 12.12 71 ASN B O 1
ATOM 1558 N N . GLY B 1 74 ? 42.742 20.290 -6.981 1.00 11.12 72 GLY B N 1
ATOM 1559 C CA . GLY B 1 74 ? 43.782 20.404 -5.967 1.00 11.38 72 GLY B CA 1
ATOM 1560 C C . GLY B 1 74 ? 45.093 20.000 -6.565 1.00 11.70 72 GLY B C 1
ATOM 1561 O O . GLY B 1 74 ? 45.195 19.736 -7.790 1.00 10.85 72 GLY B O 1
ATOM 1562 N N . VAL B 1 75 ? 46.116 19.945 -5.727 1.00 11.41 73 VAL B N 1
ATOM 1563 C CA . VAL B 1 75 ? 47.465 19.680 -6.188 1.00 11.26 73 VAL B CA 1
ATOM 1564 C C . VAL B 1 75 ? 48.214 18.836 -5.183 1.00 12.10 73 VAL B C 1
ATOM 1565 O O . VAL B 1 75 ? 47.831 18.750 -3.984 1.00 8.60 73 VAL B O 1
ATOM 1569 N N . ARG B 1 76 ? 49.305 18.240 -5.654 1.00 12.30 74 ARG B N 1
ATOM 1570 C CA . ARG B 1 76 ? 50.298 17.635 -4.780 1.00 13.24 74 ARG B CA 1
ATOM 1571 C C . ARG B 1 76 ? 51.528 18.533 -4.802 1.00 12.62 74 ARG B C 1
ATOM 1572 O O . ARG B 1 76 ? 51.885 19.054 -5.856 1.00 13.28 74 ARG B O 1
ATOM 1580 N N . ILE B 1 77 ? 52.163 18.733 -3.636 1.00 12.35 75 ILE B N 1
ATOM 1581 C CA . ILE B 1 77 ? 53.384 19.524 -3.534 1.00 12.23 75 ILE B CA 1
ATOM 1582 C C . ILE B 1 77 ? 54.381 18.744 -2.700 1.00 12.94 75 ILE B C 1
ATOM 1583 O O . ILE B 1 77 ? 54.009 18.163 -1.685 1.00 12.91 75 ILE B O 1
ATOM 1588 N N . SER B 1 78 ? 55.652 18.709 -3.155 1.00 12.84 76 SER B N 1
ATOM 1589 C CA . SER B 1 78 ? 56.731 18.092 -2.415 1.00 12.64 76 SER B CA 1
ATOM 1590 C C . SER B 1 78 ? 58.029 18.883 -2.464 1.00 13.49 76 SER B C 1
ATOM 1591 O O . SER B 1 78 ? 58.319 19.528 -3.461 1.00 13.55 76 SER B O 1
ATOM 1594 N N . GLY B 1 79 ? 58.804 18.790 -1.372 1.00 15.17 77 GLY B N 1
ATOM 1595 C CA . GLY B 1 79 ? 60.074 19.482 -1.236 1.00 16.26 77 GLY B CA 1
ATOM 1596 C C . GLY B 1 79 ? 60.389 19.778 0.207 1.00 16.35 77 GLY B C 1
ATOM 1597 O O . GLY B 1 79 ? 59.485 19.801 1.059 1.00 14.81 77 GLY B O 1
ATOM 1598 N N . ARG B 1 80 ? 61.676 19.966 0.495 1.00 17.30 78 ARG B N 1
ATOM 1599 C CA . ARG B 1 80 ? 62.159 20.268 1.871 1.00 19.88 78 ARG B CA 1
ATOM 1600 C C . ARG B 1 80 ? 61.777 19.201 2.890 1.00 17.65 78 ARG B C 1
ATOM 1601 O O . ARG B 1 80 ? 61.735 19.439 4.087 1.00 19.94 78 ARG B O 1
ATOM 1609 N N . GLY B 1 81 ? 61.536 17.991 2.406 1.00 15.65 79 GLY B N 1
ATOM 1610 C CA . GLY B 1 81 ? 61.213 16.896 3.244 1.00 16.69 79 GLY B CA 1
ATOM 1611 C C . GLY B 1 81 ? 59.720 16.742 3.529 1.00 14.78 79 GLY B C 1
ATOM 1612 O O . GLY B 1 81 ? 59.351 15.886 4.303 1.00 14.58 79 GLY B O 1
ATOM 1613 N N . PHE B 1 82 ? 58.885 17.556 2.892 1.00 14.53 80 PHE B N 1
ATOM 1614 C CA . PHE B 1 82 ? 57.438 17.482 3.071 1.00 13.32 80 PHE B CA 1
ATOM 1615 C C . PHE B 1 82 ? 56.796 17.004 1.767 1.00 13.97 80 PHE B C 1
ATOM 1616 O O . PHE B 1 82 ? 57.334 17.168 0.665 1.00 11.53 80 PHE B O 1
ATOM 1624 N N . CYS B 1 83 ? 55.566 16.536 1.888 1.00 13.44 81 CYS B N 1
ATOM 1625 C CA . CYS B 1 83 ? 54.843 16.073 0.726 1.00 14.43 81 CYS B CA 1
ATOM 1626 C C . CYS B 1 83 ? 53.388 16.067 1.130 1.00 14.07 81 CYS B C 1
ATOM 1627 O O . CYS B 1 83 ? 53.035 15.414 2.095 1.00 13.96 81 CYS B O 1
ATOM 1630 N N . VAL B 1 84 ? 52.590 16.882 0.446 1.00 13.74 82 VAL B N 1
ATOM 1631 C CA . VAL B 1 84 ? 51.194 17.001 0.737 1.00 13.17 82 VAL B CA 1
ATOM 1632 C C . VAL B 1 84 ? 50.326 16.981 -0.529 1.00 12.82 82 VAL B C 1
ATOM 1633 O O . VAL B 1 84 ? 50.764 17.362 -1.644 1.00 13.17 82 VAL B O 1
ATOM 1637 N N . LYS B 1 85 ? 49.087 16.578 -0.315 1.00 11.21 83 LYS B N 1
ATOM 1638 C CA . LYS B 1 85 ? 47.992 16.858 -1.200 1.00 11.79 83 LYS B CA 1
ATOM 1639 C C . LYS B 1 85 ? 47.089 17.934 -0.599 1.00 9.87 83 LYS B C 1
ATOM 1640 O O . LYS B 1 85 ? 46.769 17.868 0.606 1.00 8.87 83 LYS B O 1
ATOM 1646 N N . MET B 1 86 ? 46.682 18.915 -1.410 1.00 8.74 84 MET B N 1
ATOM 1647 C CA . MET B 1 86 ? 45.769 19.989 -0.969 1.00 8.00 84 MET B CA 1
ATOM 1648 C C . MET B 1 86 ? 44.573 20.042 -1.888 1.00 8.81 84 MET B C 1
ATOM 1649 O O . MET B 1 86 ? 44.760 20.209 -3.090 1.00 8.78 84 MET B O 1
ATOM 1654 N N . PHE B 1 87 ? 43.382 19.862 -1.331 1.00 9.22 85 PHE B N 1
ATOM 1655 C CA . PHE B 1 87 ? 42.128 19.827 -2.090 1.00 9.59 85 PHE B CA 1
ATOM 1656 C C . PHE B 1 87 ? 41.268 21.059 -1.899 1.00 10.35 85 PHE B C 1
ATOM 1657 O O . PHE B 1 87 ? 41.260 21.649 -0.802 1.00 9.44 85 PHE B O 1
ATOM 1665 N N . TYR B 1 88 ? 40.427 21.285 -2.908 1.00 10.30 86 TYR B N 1
ATOM 1666 C CA . TYR B 1 88 ? 39.405 22.317 -2.984 1.00 11.08 86 TYR B CA 1
ATOM 1667 C C . TYR B 1 88 ? 39.982 23.671 -3.403 1.00 11.24 86 TYR B C 1
ATOM 1668 O O . TYR B 1 88 ? 39.437 24.733 -3.061 1.00 11.70 86 TYR B O 1
ATOM 1677 N N . ILE B 1 89 ? 41.054 23.638 -4.193 1.00 11.65 87 ILE B N 1
ATOM 1678 C CA . ILE B 1 89 ? 41.692 24.870 -4.600 1.00 13.54 87 ILE B CA 1
ATOM 1679 C C . ILE B 1 89 ? 41.829 24.817 -6.097 1.00 13.68 87 ILE B C 1
ATOM 1680 O O . ILE B 1 89 ? 42.147 23.770 -6.666 1.00 11.89 87 ILE B O 1
ATOM 1685 N N . LYS B 1 90 ? 41.608 25.945 -6.740 1.00 14.04 88 LYS B N 1
ATOM 1686 C CA . LYS B 1 90 ? 42.016 26.130 -8.120 1.00 15.80 88 LYS B CA 1
ATOM 1687 C C . LYS B 1 90 ? 43.423 26.719 -8.104 1.00 15.32 88 LYS B C 1
ATOM 1688 O O . LYS B 1 90 ? 43.595 27.845 -7.648 1.00 14.22 88 LYS B O 1
ATOM 1694 N N . PRO B 1 91 ? 44.424 25.944 -8.551 1.00 15.28 89 PRO B N 1
ATOM 1695 C CA . PRO B 1 91 ? 45.806 26.385 -8.425 1.00 15.30 89 PRO B CA 1
ATOM 1696 C C . PRO B 1 91 ? 46.267 27.305 -9.557 1.00 15.54 89 PRO B C 1
ATOM 1697 O O . PRO B 1 91 ? 45.638 27.340 -10.658 1.00 12.72 89 PRO B O 1
ATOM 1701 N N . ILE B 1 92 ? 47.303 28.077 -9.266 1.00 16.70 90 ILE B N 1
ATOM 1702 C CA . ILE B 1 92 ? 47.902 28.980 -10.291 1.00 18.10 90 ILE B CA 1
ATOM 1703 C C . ILE B 1 92 ? 48.470 28.166 -11.431 1.00 19.15 90 ILE B C 1
ATOM 1704 O O . ILE B 1 92 ? 48.476 28.614 -12.584 1.00 19.58 90 ILE B O 1
ATOM 1709 N N . LYS B 1 93 ? 48.999 26.991 -11.096 1.00 17.14 91 LYS B N 1
ATOM 1710 C CA . LYS B 1 93 ? 49.510 26.019 -12.091 1.00 18.33 91 LYS B CA 1
ATOM 1711 C C . LYS B 1 93 ? 49.480 24.619 -11.498 1.00 16.90 91 LYS B C 1
ATOM 1712 O O . LYS B 1 93 ? 49.363 24.477 -10.280 1.00 14.58 91 LYS B O 1
ATOM 1718 N N . TYR B 1 94 ? 49.584 23.587 -12.328 1.00 15.37 92 TYR B N 1
ATOM 1719 C CA . TYR B 1 94 ? 49.620 22.182 -11.844 1.00 16.89 92 TYR B CA 1
ATOM 1720 C C . TYR B 1 94 ? 51.013 21.634 -11.623 1.00 17.23 92 TYR B C 1
ATOM 1721 O O . TYR B 1 94 ? 51.216 20.597 -10.960 1.00 17.86 92 TYR B O 1
ATOM 1730 N N . LYS B 1 95 ? 51.997 22.304 -12.212 1.00 17.81 93 LYS B N 1
ATOM 1731 C CA . LYS B 1 95 ? 53.378 21.854 -12.107 1.00 19.57 93 LYS B CA 1
ATOM 1732 C C . LYS B 1 95 ? 54.290 23.078 -12.015 1.00 18.20 93 LYS B C 1
ATOM 1733 O O . LYS B 1 95 ? 54.028 24.075 -12.656 1.00 21.43 93 LYS B O 1
ATOM 1739 N N . GLY B 1 96 ? 55.326 22.985 -11.175 1.00 17.74 94 GLY B N 1
ATOM 1740 C CA . GLY B 1 96 ? 56.340 24.000 -11.075 1.00 17.40 94 GLY B CA 1
ATOM 1741 C C . GLY B 1 96 ? 56.737 24.410 -9.668 1.00 17.21 94 GLY B C 1
ATOM 1742 O O . GLY B 1 96 ? 56.066 24.046 -8.700 1.00 17.91 94 GLY B O 1
ATOM 1743 N N . PRO B 1 97 ? 57.813 25.206 -9.548 1.00 16.18 95 PRO B N 1
ATOM 1744 C CA . PRO B 1 97 ? 58.332 25.639 -8.267 1.00 16.47 95 PRO B CA 1
ATOM 1745 C C . PRO B 1 97 ? 57.360 26.585 -7.552 1.00 15.26 95 PRO B C 1
ATOM 1746 O O . PRO B 1 97 ? 56.675 27.380 -8.203 1.00 16.72 95 PRO B O 1
ATOM 1750 N N . ILE B 1 98 ? 57.336 26.484 -6.254 1.00 16.78 96 ILE B N 1
ATOM 1751 C CA . ILE B 1 98 ? 56.609 27.411 -5.410 1.00 16.80 96 ILE B CA 1
ATOM 1752 C C . ILE B 1 98 ? 57.382 27.622 -4.123 1.00 17.54 96 ILE B C 1
ATOM 1753 O O . ILE B 1 98 ? 58.023 26.699 -3.602 1.00 15.46 96 ILE B O 1
ATOM 1758 N N . LYS B 1 99 ? 57.299 28.845 -3.577 1.00 16.83 97 LYS B N 1
ATOM 1759 C CA . LYS B 1 99 ? 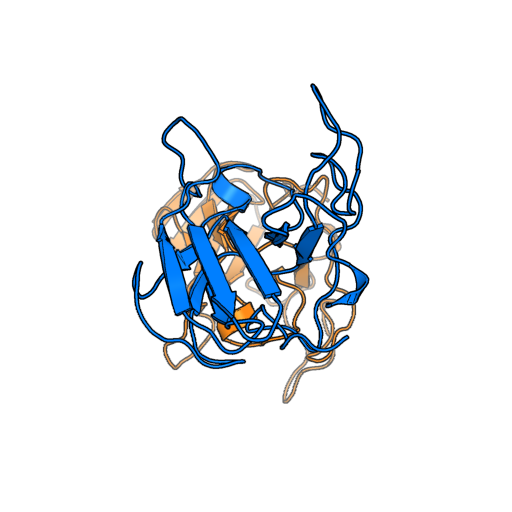57.981 29.171 -2.349 1.00 17.06 97 LYS B CA 1
ATOM 1760 C C . LYS B 1 99 ? 56.965 29.229 -1.211 1.00 17.98 97 LYS B C 1
ATOM 1761 O O . LYS B 1 99 ? 55.793 29.601 -1.455 1.00 18.18 97 LYS B O 1
ATOM 1767 N N . LYS B 1 100 ? 57.424 28.883 -0.021 1.00 15.40 98 LYS B N 1
ATOM 1768 C CA . LYS B 1 100 ? 56.626 28.963 1.233 1.00 17.14 98 LYS B CA 1
ATOM 1769 C C . LYS B 1 100 ? 55.982 30.348 1.255 1.00 17.70 98 LYS B C 1
ATOM 1770 O O . LYS B 1 100 ? 56.673 31.343 0.992 1.00 16.24 98 LYS B O 1
ATOM 1776 N N . GLY B 1 101 ? 54.656 30.393 1.422 1.00 17.47 99 GLY B N 1
ATOM 1777 C CA . GLY B 1 101 ? 53.915 31.664 1.544 1.00 16.54 99 GLY B CA 1
ATOM 1778 C C . GLY B 1 101 ? 53.538 32.354 0.246 1.00 16.71 99 GLY B C 1
ATOM 1779 O O . GLY B 1 101 ? 52.886 33.410 0.272 1.00 17.34 99 GLY B O 1
ATOM 1780 N N . GLU B 1 102 ? 53.971 31.815 -0.899 1.00 16.11 100 GLU B N 1
ATOM 1781 C CA . GLU B 1 102 ? 53.585 32.315 -2.193 1.00 18.18 100 GLU B CA 1
ATOM 1782 C C . GLU B 1 102 ? 52.146 31.908 -2.523 1.00 19.25 100 GLU B C 1
ATOM 1783 O O . GLU B 1 102 ? 51.711 30.795 -2.142 1.00 17.55 100 GLU B O 1
ATOM 1789 N N . LYS B 1 103 ? 51.469 32.724 -3.322 1.00 16.47 101 LYS B N 1
ATOM 1790 C CA . LYS B 1 103 ? 50.122 32.349 -3.751 1.00 16.53 101 LYS B CA 1
ATOM 1791 C C . LYS B 1 103 ? 50.143 31.028 -4.540 1.00 14.70 101 LYS B C 1
ATOM 1792 O O . LYS B 1 103 ? 50.845 30.851 -5.525 1.00 13.63 101 LYS B O 1
ATOM 1798 N N . LEU B 1 104 ? 49.371 30.077 -4.047 1.00 13.08 102 LEU B N 1
ATOM 1799 C CA . LEU B 1 104 ? 49.177 28.800 -4.697 1.00 12.69 102 LEU B CA 1
ATOM 1800 C C . LEU B 1 104 ? 47.877 28.769 -5.512 1.00 13.36 102 LEU B C 1
ATOM 1801 O O . LEU B 1 104 ? 47.785 28.155 -6.616 1.00 13.42 102 LEU B O 1
ATOM 1806 N N . GLY B 1 105 ? 46.843 29.410 -4.994 1.00 12.36 103 GLY B N 1
ATOM 1807 C CA . GLY B 1 105 ? 45.603 29.433 -5.746 1.00 14.12 103 GLY B CA 1
ATOM 1808 C C . GLY B 1 105 ? 44.485 30.049 -4.985 1.00 13.19 103 GLY B C 1
ATOM 1809 O O . GLY B 1 105 ? 44.712 30.868 -4.069 1.00 15.34 103 GLY B O 1
ATOM 1810 N N . THR B 1 106 ? 43.274 29.698 -5.357 1.00 14.03 104 THR B N 1
ATOM 1811 C CA . THR B 1 106 ? 42.083 30.223 -4.660 1.00 13.82 104 THR B CA 1
ATOM 1812 C C . THR B 1 106 ? 41.096 29.136 -4.248 1.00 12.27 104 THR B C 1
ATOM 1813 O O . THR B 1 106 ? 40.917 28.141 -4.978 1.00 11.64 104 THR B O 1
ATOM 1817 N N . LEU B 1 107 ? 40.599 29.235 -3.017 1.00 10.37 105 LEU B N 1
ATOM 1818 C CA . LEU B 1 107 ? 39.675 28.224 -2.464 1.00 10.99 105 LEU B CA 1
ATOM 1819 C C . LEU B 1 107 ? 38.338 28.205 -3.210 1.00 11.14 105 LEU B C 1
ATOM 1820 O O . LEU B 1 107 ? 37.708 29.273 -3.441 1.00 10.05 105 LEU B O 1
ATOM 1825 N N . LEU B 1 108 ? 37.920 26.987 -3.539 1.00 11.28 106 LEU B N 1
ATOM 1826 C CA . LEU B 1 108 ? 36.688 26.761 -4.306 1.00 11.98 106 LEU B CA 1
ATOM 1827 C C . LEU B 1 108 ? 35.463 26.837 -3.401 1.00 11.22 106 LEU B C 1
ATOM 1828 O O . LEU B 1 108 ? 35.621 26.901 -2.173 1.00 10.50 106 LEU B O 1
ATOM 1833 N N . PRO B 1 109 ? 34.249 26.906 -3.985 1.00 12.77 107 PRO B N 1
ATOM 1834 C CA . PRO B 1 109 ? 33.071 27.171 -3.159 1.00 12.84 107 PRO B CA 1
ATOM 1835 C C . PRO B 1 109 ? 32.476 25.874 -2.506 1.00 12.73 107 PRO B C 1
ATOM 1836 O O . PRO B 1 109 ? 31.539 25.208 -3.032 1.00 12.68 107 PRO B O 1
ATOM 1840 N N . LEU B 1 110 ? 33.014 25.534 -1.344 1.00 12.37 108 LEU B N 1
ATOM 1841 C CA . LEU B 1 110 ? 32.543 24.376 -0.583 1.00 12.97 108 LEU B CA 1
ATOM 1842 C C . LEU B 1 110 ? 31.055 24.370 -0.298 1.00 13.21 108 LEU B C 1
ATOM 1843 O O . LEU B 1 110 ? 30.487 23.276 -0.175 1.00 12.27 108 LEU B O 1
ATOM 1848 N N . GLN B 1 111 ? 30.433 25.551 -0.172 1.00 13.20 109 GLN B N 1
ATOM 1849 C CA . GLN B 1 111 ? 29.007 25.604 0.194 1.00 15.78 109 GLN B CA 1
ATOM 1850 C C . GLN B 1 111 ? 28.071 25.098 -0.892 1.00 16.59 109 GLN B C 1
ATOM 1851 O O . GLN B 1 111 ? 26.908 24.824 -0.604 1.00 18.88 109 GLN B O 1
ATOM 1857 N N . LYS B 1 112 ? 28.570 24.965 -2.116 1.00 17.25 110 LYS B N 1
ATOM 1858 C CA . LYS B 1 112 ? 27.789 24.444 -3.234 1.00 17.80 110 LYS B CA 1
ATOM 1859 C C . LYS B 1 112 ? 27.739 22.964 -3.170 1.00 18.32 110 LYS B C 1
ATOM 1860 O O . LYS B 1 112 ? 26.791 22.359 -3.683 1.00 20.84 110 LYS B O 1
ATOM 1866 N N . VAL B 1 113 ? 28.719 22.354 -2.543 1.00 16.17 111 VAL B N 1
ATOM 1867 C CA . VAL B 1 113 ? 28.800 20.926 -2.506 1.00 15.13 111 VAL B CA 1
ATOM 1868 C C . VAL B 1 113 ? 28.275 20.419 -1.162 1.00 15.36 111 VAL B C 1
ATOM 1869 O O . VAL B 1 113 ? 27.515 19.413 -1.104 1.00 14.83 111 VAL B O 1
ATOM 1873 N N . TYR B 1 114 ? 28.726 21.059 -0.071 1.00 14.11 112 TYR B N 1
ATOM 1874 C CA . TYR B 1 114 ? 28.316 20.653 1.292 1.00 13.00 112 TYR B CA 1
ATOM 1875 C C . TYR B 1 114 ? 27.738 21.867 2.035 1.00 13.31 112 TYR B C 1
ATOM 1876 O O . TYR B 1 114 ? 28.381 22.391 2.923 1.00 12.82 112 TYR B O 1
ATOM 1885 N N . PRO B 1 115 ? 26.563 22.342 1.635 1.00 14.08 113 PRO B N 1
ATOM 1886 C CA . PRO B 1 115 ? 25.916 23.464 2.334 1.00 14.63 113 PRO B CA 1
ATOM 1887 C C . PRO B 1 115 ? 25.933 23.264 3.856 1.00 13.31 113 PRO B C 1
ATOM 1888 O O . PRO B 1 115 ? 25.525 22.236 4.326 1.00 12.09 113 PRO B O 1
ATOM 1892 N N . GLY B 1 116 ? 26.443 24.242 4.580 1.00 13.88 114 GLY B N 1
ATOM 1893 C CA . GLY B 1 116 ? 26.480 24.205 6.047 1.00 14.24 114 GLY B CA 1
ATOM 1894 C C . GLY B 1 116 ? 27.811 23.719 6.597 1.00 14.91 114 GLY B C 1
ATOM 1895 O O . GLY B 1 116 ? 28.065 23.792 7.811 1.00 14.69 114 GLY B O 1
ATOM 1896 N N . ILE B 1 117 ? 28.686 23.192 5.740 1.00 13.26 115 ILE B N 1
ATOM 1897 C CA . ILE B 1 117 ? 30.060 22.888 6.202 1.00 12.36 115 ILE B CA 1
ATOM 1898 C C . ILE B 1 117 ? 30.826 24.170 6.517 1.00 11.96 115 ILE B C 1
ATOM 1899 O O . ILE B 1 117 ? 30.549 25.198 5.910 1.00 12.52 115 ILE B O 1
ATOM 1904 N N . GLN B 1 118 ? 31.792 24.102 7.429 1.00 11.44 116 GLN B N 1
ATOM 1905 C CA . GLN B 1 118 ? 32.797 25.175 7.549 1.00 12.57 116 GLN B CA 1
ATOM 1906 C C . GLN B 1 118 ? 33.762 25.057 6.414 1.00 11.06 116 GLN B C 1
ATOM 1907 O O . GLN B 1 118 ? 34.443 24.011 6.278 1.00 11.22 116 GLN B O 1
ATOM 1913 N N . SER B 1 119 ? 33.812 26.081 5.581 1.00 10.86 117 SER B N 1
ATOM 1914 C CA . SER B 1 119 ? 34.722 26.143 4.432 1.00 10.64 117 SER B CA 1
ATOM 1915 C C . SER B 1 119 ? 36.175 25.935 4.927 1.00 9.49 117 SER B C 1
ATOM 1916 O O . SER B 1 119 ? 36.575 26.381 6.048 1.00 8.18 117 SER B O 1
ATOM 1919 N N . HIS B 1 120 ? 36.922 25.189 4.129 1.00 8.69 118 HIS B N 1
ATOM 1920 C CA . HIS B 1 120 ? 38.269 24.805 4.501 1.00 8.42 118 HIS B CA 1
ATOM 1921 C C . HIS B 1 120 ? 39.039 24.267 3.323 1.00 8.92 118 HIS B C 1
ATOM 1922 O O . HIS B 1 120 ? 38.445 23.866 2.339 1.00 8.62 118 HIS B O 1
ATOM 1929 N N . VAL B 1 121 ? 40.363 24.228 3.489 1.00 9.41 119 VAL B N 1
ATOM 1930 C CA . VAL B 1 121 ? 41.236 23.477 2.632 1.00 9.58 119 VAL B CA 1
ATOM 1931 C C . VAL B 1 121 ? 41.449 22.167 3.354 1.00 9.34 119 VAL B C 1
ATOM 1932 O O . VAL B 1 121 ? 41.741 22.190 4.565 1.00 8.48 119 VAL B O 1
ATOM 1936 N N . HIS B 1 122 ? 41.400 21.065 2.615 1.00 9.24 120 HIS B N 1
ATOM 1937 C CA . HIS B 1 122 ? 41.800 19.763 3.136 1.00 9.96 120 HIS B CA 1
ATOM 1938 C C . HIS B 1 122 ? 43.264 19.554 2.770 1.00 11.01 120 HIS B C 1
ATOM 1939 O O . HIS B 1 122 ? 43.627 19.553 1.566 1.00 9.00 120 HIS B O 1
ATOM 1946 N N . ILE B 1 123 ? 44.096 19.356 3.793 1.00 10.07 121 ILE B N 1
ATOM 1947 C CA . ILE B 1 123 ? 45.523 19.067 3.551 1.00 11.02 121 ILE B CA 1
ATOM 1948 C C . ILE B 1 123 ? 45.897 17.685 4.126 1.00 11.78 121 ILE B C 1
ATOM 1949 O O . ILE B 1 123 ? 45.524 17.356 5.229 1.00 12.04 121 ILE B O 1
ATOM 1954 N N . GLU B 1 124 ? 46.631 16.909 3.382 1.00 11.88 122 GLU B N 1
ATOM 1955 C CA . GLU B 1 124 ? 46.933 15.541 3.715 1.00 14.49 122 GLU B CA 1
ATOM 1956 C C . GLU B 1 124 ? 48.408 15.330 3.435 1.00 13.91 122 GLU B C 1
ATOM 1957 O O . GLU B 1 124 ? 48.880 15.744 2.379 1.00 14.80 122 GLU B O 1
ATOM 1963 N N . ASN B 1 125 ? 49.148 14.684 4.315 1.00 13.28 123 ASN B N 1
ATOM 1964 C CA . ASN B 1 125 ? 50.507 14.245 3.965 1.00 14.70 123 ASN B CA 1
ATOM 1965 C C . ASN B 1 125 ? 50.416 13.123 2.949 1.00 15.05 123 ASN B C 1
ATOM 1966 O O . ASN B 1 125 ? 49.419 12.388 2.898 1.00 14.51 123 ASN B O 1
ATOM 1971 N N . CYS B 1 126 ? 51.372 13.045 2.036 1.00 17.29 124 CYS B N 1
ATOM 1972 C CA . CYS B 1 126 ? 51.260 12.037 0.996 1.00 17.35 124 CYS B CA 1
ATOM 1973 C C . CYS B 1 126 ? 51.287 10.599 1.531 1.00 17.59 124 CYS B C 1
ATOM 1974 O O . CYS B 1 126 ? 50.782 9.700 0.891 1.00 19.35 124 CYS B O 1
ATOM 1977 N N . ASP B 1 127 ? 51.880 10.394 2.691 1.00 18.43 125 ASP B N 1
ATOM 1978 C CA . ASP B 1 127 ? 51.864 9.087 3.331 1.00 19.65 125 ASP B CA 1
ATOM 1979 C C . ASP B 1 127 ? 50.673 8.928 4.292 1.00 21.41 125 ASP B C 1
ATOM 1980 O O . ASP B 1 127 ? 50.555 7.909 4.953 1.00 19.32 125 ASP B O 1
ATOM 1985 N N . SER B 1 128 ? 49.825 9.949 4.397 1.00 18.34 126 SER B N 1
ATOM 1986 C CA . SER B 1 128 ? 48.615 9.913 5.268 1.00 18.16 126 SER B CA 1
ATOM 1987 C C . SER B 1 128 ? 48.930 9.945 6.745 1.00 17.72 126 SER B C 1
ATOM 1988 O O . SER B 1 128 ? 48.050 9.686 7.583 1.00 17.16 126 SER B O 1
ATOM 1991 N N . SER B 1 129 ? 50.150 10.307 7.088 1.00 17.22 127 SER B N 1
ATOM 1992 C CA . SER B 1 129 ? 50.500 10.614 8.476 1.00 17.62 127 SER B CA 1
ATOM 1993 C C . SER B 1 129 ? 49.886 11.979 8.897 1.00 17.00 127 SER B C 1
ATOM 1994 O O . SER B 1 129 ? 49.492 12.793 8.076 1.00 13.93 127 SER B O 1
ATOM 1997 N N . ASP B 1 130 ? 49.845 12.218 10.202 1.00 17.22 128 ASP B N 1
ATOM 1998 C CA . ASP B 1 130 ? 49.214 13.383 10.780 1.00 17.62 128 ASP B CA 1
ATOM 1999 C C . ASP B 1 130 ? 50.026 14.617 10.432 1.00 16.27 128 ASP B C 1
ATOM 2000 O O . ASP B 1 130 ? 51.191 14.707 10.839 1.00 15.10 128 ASP B O 1
ATOM 2005 N N . PRO B 1 131 ? 49.419 15.596 9.747 1.00 14.39 129 PRO B N 1
ATOM 2006 C CA . PRO B 1 131 ? 50.109 16.858 9.470 1.00 14.24 129 PRO B CA 1
ATOM 2007 C C . PRO B 1 131 ? 49.966 17.932 10.550 1.00 13.64 129 PRO B C 1
ATOM 2008 O O . PRO B 1 131 ? 50.543 18.986 10.443 1.00 14.64 129 PRO B O 1
ATOM 2012 N N . THR B 1 132 ? 49.257 17.632 11.635 1.00 15.40 130 THR B N 1
ATOM 2013 C CA . THR B 1 132 ? 48.783 18.683 12.566 1.00 15.82 130 THR B CA 1
ATOM 2014 C C . THR B 1 132 ? 49.907 19.536 13.168 1.00 15.35 130 THR B C 1
ATOM 2015 O O . THR B 1 132 ? 49.827 20.790 13.214 1.00 13.10 130 THR B O 1
ATOM 2019 N N . ALA B 1 133 ? 50.976 18.853 13.586 1.00 17.06 131 ALA B N 1
ATOM 2020 C CA . ALA B 1 133 ? 52.166 19.525 14.192 1.00 19.44 131 ALA B CA 1
ATOM 2021 C C . ALA B 1 133 ? 52.887 20.510 13.305 1.00 19.51 131 ALA B C 1
ATOM 2022 O O . ALA B 1 133 ? 53.637 21.331 13.800 1.00 20.97 131 ALA B O 1
ATOM 2024 N N . TYR B 1 134 ? 52.699 20.422 11.986 1.00 18.25 132 TYR B N 1
ATOM 2025 C CA . TYR B 1 134 ? 53.366 21.337 11.075 1.00 18.38 132 TYR B CA 1
ATOM 2026 C C . TYR B 1 134 ? 52.652 22.635 10.828 1.00 18.72 132 TYR B C 1
ATOM 2027 O O . TYR B 1 134 ? 53.264 23.597 10.324 1.00 16.79 132 TYR B O 1
ATOM 2036 N N . LEU B 1 135 ? 51.358 22.666 11.190 1.00 18.81 133 LEU B N 1
ATOM 2037 C CA . LEU B 1 135 ? 50.481 23.770 10.866 1.00 17.69 133 LEU B CA 1
ATOM 2038 C C . LEU B 1 135 ? 50.771 25.012 11.686 1.00 22.39 133 LEU B C 1
ATOM 2039 O O . LEU B 1 135 ? 50.430 26.097 11.158 1.00 20.53 133 LEU B O 1
#

Foldseek 3Di:
DQFDAFEPVDPHFDFAQAWPQFGFAQQTDDPPGGHLFGWTFYDAFTFTFGRAWFKFPFKDFPDPDDDQQTTWTWTDDPPFIKIKTQFDAPDRTGTHHGRHGGGGGTDPCVVPNTGRRGITMHTPVSDYPPVSD/DQFAAWWPPDPHFDFAQDWPQWGFAQQTDDDPGGQLFGWTFYDAFTFTWGRAWFKFAFWDFPDDDDDQFGTWTWTDDPHFIKTKTQFDAPDRTGTHHRGHGGGGGTHVCRVVNTGRGTITMHTPVSDYPPVSD

GO terms:
  GO:0005515 protein binding (F, IPI)
  GO:0001501 skeletal system development (P, TAS)
  GO:0005576 extracellular region (C, TAS)
  GO:0005737 cytoplasm (C, TAS)
  GO:0006935 chemotaxis (P, TAS)
  GO:0042802 identical protein binding (F, IPI)
  GO:0005829 cytosol (C, IDA)

Solvent-accessible surface area: 12630 Å² total; per-residue (Å²): 78,70,10,20,62,0,4,44,11,57,85,61,13,85,49,6,81,79,32,149,84,19,35,0,76,64,65,13,173,87,118,176,161,60,11,66,0,0,1,1,31,2,16,6,22,3,31,0,67,0,0,6,31,7,99,4,68,12,76,40,103,31,68,182,114,198,60,33,0,19,20,0,0,74,0,37,22,183,79,38,42,0,18,0,19,17,0,131,14,86,72,95,152,18,76,0,118,109,36,71,99,0,2,46,3,34,51,0,7,145,39,72,60,20,9,50,13,5,0,16,0,17,13,29,113,33,48,75,0,54,86,76,30,78,65,13,17,45,0,2,12,20,80,96,49,17,95,44,6,82,81,32,182,82,18,30,0,78,69,65,15,164,80,101,147,164,69,9,63,0,0,1,1,38,3,34,2,32,2,33,0,64,0,0,5,29,12,91,1,64,9,74,35,114,31,65,185,118,188,48,40,0,13,19,0,0,67,0,37,25,185,84,46,44,0,47,0,25,19,0,121,12,87,72,87,155,11,90,6,137,97,36,78,91,0,1,50,3,30,23,0,15,114,39,73,65,20,13,58,20,6,0,17,0,21,14,39,110,38,47,68,0,53,83,82,39

B-factor: mean 18.23, std 8.06, range [4.66, 59.96]

Radius of gyration: 19.93 Å; Cα contacts (8 Å, |Δi|>4): 763; chains: 2; bounding box: 58×55×29 Å